Protein 1YHT (pdb70)

Radius of gyration: 19.22 Å; Cα contacts (8 Å, |Δi|>4): 676; chains: 1; bounding box: 45×53×42 Å

Secondary structure (DSSP, 8-state):
--EEEEEEE-SSS---HHHHHHHHHHHHHTT--EEEEE-BSSS-B-B-BTTTTB-GGGSEEPTTS-EE-TTT--EEB-HHHHHHHHHHHHHTT-EEEEEEEESSS-HHHHHHHHHHH-HHHHHHHB-SS-TTSB-TT-HHHHHHHHHHHHHHHHHHGGG-SEEEEE--S--TTS--HHHHHHHHHHHHHHHHHTT-EEEEESTT-BTTTGGGS-TTPEEEE--SSTT-S-HHHHHHHHHHBPPHHHHHHTT--EEE--HHHHEE----STTHHHHHHHHHHHHHHH--TT--BTTB-TT--S-GGG--EEEEEE--TT-TTS-HHHHHHHHHHHHHHHHHHHH-

Organism: Aggregatibacter actinomycetemcomitans (NCBI:txid714)

CATH classification: 3.20.20.80

Foldseek 3Di:
DFAEFAEEACCQPHAALVLLLLSLVLCLVLPHAEYEYNQAFQRANAADDPLLHQAQVCFDADPSRWTANVVSRHTHQYLVSLVVSLVSNVVSNHAYAYEDEDQARHNNSLVSCCVPVNDVVSVVQCDPVDRRGGDLPDPVNLVSVLVVVVVVCVSNPPSHQEYEHEAPDPQPVHDCLVSVQVSQQVVQVSQVVVNHAYEYEQQSAWPVPNVSHDQRHAYEYAAQQNPDPDVVSSVVSNNTHADPVNNLVVPHAYAAAHCQLQEDEQADDPCRLVVLVVSLVCCLVQNARQPRHRSDDPRGDPPSVSHRYYYRYYDNNRCVVPHSNVVSVSNSSNRSSRSNRGVD

Solvent-accessible surface area: 15036 Å² total; per-residue (Å²): 180,28,61,0,0,0,0,0,0,1,6,48,27,28,1,21,22,131,9,1,39,29,2,0,32,3,0,32,144,10,44,9,39,0,1,1,9,0,0,0,1,58,86,9,1,0,0,3,0,111,49,2,73,1,75,23,179,75,21,88,95,32,221,107,23,20,43,52,7,82,148,45,47,86,26,1,1,4,50,204,27,3,74,65,8,38,65,66,0,108,94,71,54,3,20,4,2,1,0,3,0,1,0,12,15,0,36,10,0,7,109,10,2,59,116,66,96,28,79,186,86,3,90,46,10,17,22,242,128,24,99,63,11,3,25,14,85,41,68,94,0,14,90,9,2,35,47,0,2,27,18,0,23,108,17,2,33,100,6,8,85,16,1,0,6,0,1,11,57,20,11,119,94,28,173,28,28,124,80,3,6,61,2,0,25,103,3,2,109,45,0,101,197,88,66,17,115,5,4,0,3,1,8,2,0,18,92,123,2,18,117,103,5,9,91,102,1,17,0,0,0,19,6,28,13,11,74,21,167,72,180,119,69,17,62,114,26,85,99,98,13,1,10,0,46,72,0,17,91,106,62,10,49,0,0,0,1,0,12,104,19,0,47,25,57,2,121,38,55,136,57,18,64,115,84,2,50,130,25,4,146,36,2,96,170,71,2,44,8,0,0,1,5,23,155,39,63,182,47,85,9,149,91,41,178,100,1,28,0,0,0,0,0,0,23,1,85,61,0,188,80,17,157,24,72,35,0,4,108,30,1,80,62,3,1,66,5,0,0,97,64,7,66,98

InterPro domains:
  IPR015883 Beta-hexosaminidase, catalytic domain [PF00728] (20-185)
  IPR017853 Glycoside hydrolase superfamily [SSF51445] (19-356)
  IPR025705 Beta-hexosaminidase [PR00738] (10-27)
  IPR025705 Beta-hexosaminidase [PR00738] (39-60)
  IPR025705 Beta-hexosaminidase [PR00738] (103-120)
  IPR025705 Beta-hexosaminidase [PR00738] (149-167)
  IPR025705 Beta-hexosaminidase [PR00738] (173-186)
  IPR025705 Beta-hexosaminidase [PR00738] (322-338)
  IPR052764 Glycosyl Hydrolase 20 Enzymes [PTHR43678] (15-354)

Sequence (344 aa):
TKQTGLMLDIARHFYSPEVIKSFIDTISLSGGNFLHLHFSDHENYAIESHLLNQRAENAVQGKDGIYINPYTGKPFLSYRQLDDIKAYAKAKGIELIPELDSPNHMTAIFKLVQKDRGVKYLQGLKSRQVDDEIDITNADSITFMQSLMSEVIDIFGDTSQHFHIGGDEFGYSVESNHEFITYANKLSYFLEKKGLKTRMWNDGLIKNTFEQINPNIEITYWSYDGDTQDKNEAAERRDMRVSLPELLAKGFTVLNYNSYYLYIVPKASPTFSQDAAFAAKDVIKNWDLGVWDGRNTKNRVQNTHEIAGAALSIWGEDAKALKDETIQKNTKSLLEAVIHKTNG

Structure (mmCIF, N/CA/C/O backbone):
data_1YHT
#
_entry.id   1YHT
#
_cell.length_a   41.023
_cell.length_b   86.129
_cell.length_c   185.774
_cell.angle_alpha   90.00
_cell.angle_beta   90.00
_cell.angle_gamma   90.00
#
_symmetry.space_group_name_H-M   'C 2 2 21'
#
loop_
_entity.id
_entity.type
_entity.pdbx_description
1 polymer DspB
2 non-polymer 'ACETIC ACID'
3 non-polymer GLYCEROL
4 water water
#
loop_
_atom_site.group_PDB
_atom_site.id
_atom_site.type_symbol
_atom_site.label_atom_id
_atom_site.label_alt_id
_atom_site.label_comp_id
_atom_site.label_asym_id
_atom_site.label_entity_id
_atom_site.label_seq_id
_atom_site.pdbx_PDB_ins_code
_atom_site.Cartn_x
_atom_site.Cartn_y
_atom_site.Cartn_z
_atom_site.occupancy
_atom_site.B_iso_or_equiv
_atom_site.auth_seq_id
_atom_site.auth_comp_id
_atom_site.auth_asym_id
_atom_site.auth_atom_id
_atom_site.pdbx_PDB_model_num
ATOM 1 N N . THR A 1 16 ? -13.746 6.901 25.639 1.00 29.48 16 THR A N 1
ATOM 2 C CA . THR A 1 16 ? -13.523 5.645 24.845 1.00 29.29 16 THR A CA 1
ATOM 3 C C . THR A 1 16 ? -12.090 5.528 24.339 1.00 26.94 16 THR A C 1
ATOM 4 O O . THR A 1 16 ? -11.692 6.226 23.389 1.00 28.79 16 THR A O 1
ATOM 8 N N . LYS A 1 17 ? -11.358 4.591 24.916 1.00 23.08 17 LYS A N 1
ATOM 9 C CA . LYS A 1 17 ? -9.933 4.725 25.041 1.00 20.54 17 LYS A CA 1
ATOM 10 C C . LYS A 1 17 ? -9.160 3.818 24.118 1.00 18.78 17 LYS A C 1
ATOM 11 O O . LYS A 1 17 ? -9.672 2.824 23.637 1.00 16.66 17 LYS A O 1
ATOM 17 N N . GLN A 1 18 ? -7.917 4.218 23.848 1.00 15.66 18 GLN A N 1
ATOM 18 C CA . GLN A 1 18 ? -6.992 3.392 23.145 1.00 14.24 18 GLN A CA 1
ATOM 19 C C . GLN A 1 18 ? -6.170 2.718 24.202 1.00 13.20 18 GLN A C 1
ATOM 20 O O . GLN A 1 18 ? -5.433 3.371 24.963 1.00 12.22 18 GLN A O 1
ATOM 26 N N . THR A 1 19 ? -6.292 1.399 24.280 1.00 12.36 19 THR A N 1
ATOM 27 C CA . THR A 1 19 ? -5.594 0.667 25.315 1.00 12.54 19 THR A CA 1
ATOM 28 C C . THR A 1 19 ? -5.105 -0.669 24.797 1.00 12.32 19 THR A C 1
ATOM 29 O O . THR A 1 19 ? -5.735 -1.285 23.911 1.00 11.81 19 THR A O 1
ATOM 33 N N . GLY A 1 20 ? -3.974 -1.095 25.329 1.00 10.55 20 GLY A N 1
ATOM 34 C CA . GLY A 1 20 ? -3.353 -2.346 24.902 1.00 9.68 20 GLY A CA 1
ATOM 35 C C . GLY A 1 20 ? -2.024 -2.638 25.514 1.00 8.12 20 GLY A C 1
ATOM 36 O O . GLY A 1 20 ? -1.750 -2.265 26.664 1.00 7.78 20 GLY A O 1
ATOM 37 N N . LEU A 1 21 ? -1.197 -3.302 24.715 1.00 7.65 21 LEU A N 1
ATOM 38 C CA . LEU A 1 21 ? 0.076 -3.838 25.124 1.00 6.63 21 LEU A CA 1
ATOM 39 C C . LEU A 1 21 ? 1.155 -3.283 24.223 1.00 6.55 21 LEU A C 1
ATOM 40 O O . LEU A 1 21 ? 1.007 -3.238 22.988 1.00 3.92 21 LEU A O 1
ATOM 45 N N . MET A 1 22 ? 2.255 -2.889 24.843 1.00 5.85 22 MET A N 1
ATOM 46 C CA . MET A 1 22 ? 3.490 -2.722 24.094 1.00 6.85 22 MET A CA 1
ATOM 47 C C . MET A 1 22 ? 4.358 -3.932 24.373 1.00 6.42 22 MET A C 1
ATOM 48 O O . MET A 1 22 ? 4.733 -4.227 25.540 1.00 6.40 22 MET A O 1
ATOM 53 N N . LEU A 1 23 ? 4.726 -4.626 23.316 1.00 5.77 23 LEU A N 1
ATOM 54 C CA . LEU A 1 23 ? 5.475 -5.858 23.482 1.00 6.40 23 LEU A CA 1
ATOM 55 C C . LEU A 1 23 ? 6.818 -5.646 22.830 1.00 6.81 23 LEU A C 1
ATOM 56 O O . LEU A 1 23 ? 6.896 -5.343 21.615 1.00 5.04 23 LEU A O 1
ATOM 61 N N . ASP A 1 24 ? 7.868 -5.802 23.637 1.00 7.64 24 ASP A N 1
ATOM 62 C CA . ASP A 1 24 ? 9.244 -5.663 23.165 1.00 7.61 24 ASP A CA 1
ATOM 63 C C . ASP A 1 24 ? 9.707 -7.037 22.711 1.00 7.94 24 ASP A C 1
ATOM 64 O O . ASP A 1 24 ? 10.061 -7.892 23.509 1.00 7.41 24 ASP A O 1
ATOM 69 N N . ILE A 1 25 ? 9.679 -7.217 21.401 1.00 9.02 25 ILE A N 1
ATOM 70 C CA . ILE A 1 25 ? 10.135 -8.444 20.802 1.00 9.12 25 ILE A CA 1
ATOM 71 C C . ILE A 1 25 ? 11.564 -8.310 20.309 1.00 8.77 25 ILE A C 1
ATOM 72 O O . ILE A 1 25 ? 12.084 -9.246 19.784 1.00 8.44 25 ILE A O 1
ATOM 77 N N . ALA A 1 26 ? 12.200 -7.162 20.534 1.00 8.61 26 ALA A N 1
ATOM 78 C CA . ALA A 1 26 ? 13.586 -6.966 20.127 1.00 8.43 26 ALA A CA 1
ATOM 79 C C . ALA A 1 26 ? 14.553 -7.572 21.133 1.00 8.60 26 ALA A C 1
ATOM 80 O O . ALA A 1 26 ? 15.572 -8.138 20.760 1.00 9.38 26 ALA A O 1
ATOM 82 N N . ARG A 1 27 ? 14.265 -7.390 22.408 1.00 8.18 27 ARG A N 1
ATOM 83 C CA . ARG A 1 27 ? 15.099 -7.925 23.496 1.00 9.46 27 ARG A CA 1
ATOM 84 C C . ARG A 1 27 ? 14.762 -9.375 23.881 1.00 9.47 27 ARG A C 1
ATOM 85 O O . ARG A 1 27 ? 15.571 -10.036 24.523 1.00 10.23 27 ARG A O 1
ATOM 93 N N . HIS A 1 28 ? 13.528 -9.796 23.617 1.00 9.51 28 HIS A N 1
ATOM 94 C CA . HIS A 1 28 ? 13.101 -11.181 23.871 1.00 10.37 28 HIS A CA 1
ATOM 95 C C . HIS A 1 28 ? 12.079 -11.589 22.787 1.00 10.62 28 HIS A C 1
ATOM 96 O O . HIS A 1 28 ? 11.140 -10.844 22.534 1.00 11.59 28 HIS A O 1
ATOM 103 N N . PHE A 1 29 ? 12.270 -12.733 22.137 1.00 9.01 29 PHE A N 1
ATOM 104 C CA . PHE A 1 29 ? 11.420 -13.089 20.995 1.00 9.24 29 PHE A CA 1
ATOM 105 C C . PHE A 1 29 ? 10.210 -13.830 21.472 1.00 9.04 29 PHE A C 1
ATOM 106 O O . PHE A 1 29 ? 10.310 -14.580 22.428 1.00 10.14 29 PHE A O 1
ATOM 114 N N . TYR A 1 30 ? 9.081 -13.664 20.782 1.00 9.49 30 TYR A N 1
ATOM 115 C CA . TYR A 1 30 ? 7.853 -14.376 21.087 1.00 8.68 30 TYR A CA 1
ATOM 116 C C . TYR A 1 30 ? 7.299 -15.057 19.830 1.00 9.12 30 TYR A C 1
ATOM 117 O O . TYR A 1 30 ? 7.207 -14.472 18.730 1.00 7.57 30 TYR A O 1
ATOM 126 N N . SER A 1 31 ? 6.932 -16.314 20.004 1.00 8.78 31 SER A N 1
ATOM 127 C CA . SER A 1 31 ? 6.387 -17.122 18.929 1.00 9.16 31 SER A CA 1
ATOM 128 C C . SER A 1 31 ? 5.071 -16.538 18.412 1.00 8.84 31 SER A C 1
ATOM 129 O O . SER A 1 31 ? 4.364 -15.873 19.142 1.00 9.53 31 SER A O 1
ATOM 132 N N . PRO A 1 32 ? 4.753 -16.743 17.137 1.00 10.65 32 PRO A N 1
ATOM 133 C CA . PRO A 1 32 ? 3.400 -16.368 16.693 1.00 10.84 32 PRO A CA 1
ATOM 134 C C . PRO A 1 32 ? 2.248 -16.832 17.595 1.00 10.34 32 PRO A C 1
ATOM 135 O O . PRO A 1 32 ? 1.324 -16.065 17.882 1.00 10.26 32 PRO A O 1
ATOM 139 N N . GLU A 1 33 ? 2.330 -18.065 18.070 1.00 10.51 33 GLU A N 1
ATOM 140 C CA . GLU A 1 33 ? 1.323 -18.612 18.989 1.00 9.77 33 GLU A CA 1
ATOM 141 C C . GLU A 1 33 ? 1.138 -17.757 20.245 1.00 8.41 33 GLU A C 1
ATOM 142 O O . GLU A 1 33 ? 0.030 -17.465 20.636 1.00 8.03 33 GLU A O 1
ATOM 148 N N . VAL A 1 34 ? 2.240 -17.387 20.869 1.00 8.00 34 VAL A N 1
ATOM 149 C CA . VAL A 1 34 ? 2.228 -16.582 22.078 1.00 7.31 34 VAL A CA 1
ATOM 150 C C . VAL A 1 34 ? 1.780 -15.158 21.783 1.00 7.07 34 VAL A C 1
ATOM 151 O O . VAL A 1 34 ? 1.035 -14.573 22.561 1.00 7.21 34 VAL A O 1
ATOM 155 N N . ILE A 1 35 ? 2.196 -14.597 20.641 1.00 7.51 35 ILE A N 1
ATOM 156 C CA . ILE A 1 35 ? 1.716 -13.284 20.231 1.00 6.84 35 ILE A CA 1
ATOM 157 C C . ILE A 1 35 ? 0.196 -13.281 20.064 1.00 7.65 35 ILE A C 1
ATOM 158 O O . ILE A 1 35 ? -0.491 -12.345 20.500 1.00 8.10 35 ILE A O 1
ATOM 163 N N . LYS A 1 36 ? -0.337 -14.327 19.458 1.00 6.79 36 LYS A N 1
ATOM 164 C CA . LYS A 1 36 ? -1.784 -14.505 19.363 1.00 7.43 36 LYS A CA 1
ATOM 165 C C . LYS A 1 36 ? -2.480 -14.622 20.737 1.00 7.47 36 LYS A C 1
ATOM 166 O O . LYS A 1 36 ? -3.598 -14.136 20.885 1.00 8.73 36 LYS A O 1
ATOM 172 N N . SER A 1 37 ? -1.834 -15.258 21.716 1.00 6.88 37 SER A N 1
ATOM 173 C CA . SER A 1 37 ? -2.372 -15.285 23.072 1.00 7.22 37 SER A CA 1
ATOM 174 C C . SER A 1 37 ? -2.446 -13.897 23.723 1.00 6.57 37 SER A C 1
ATOM 175 O O . SER A 1 37 ? -3.405 -13.570 24.383 1.00 5.35 37 SER A O 1
ATOM 178 N N . PHE A 1 38 ? -1.411 -13.072 23.531 1.00 6.34 38 PHE A N 1
ATOM 179 C CA . PHE A 1 38 ? -1.435 -11.687 23.992 1.00 7.13 38 PHE A CA 1
ATOM 180 C C . PHE A 1 38 ? -2.602 -10.953 23.333 1.00 6.13 38 PHE A C 1
ATOM 181 O O . PHE A 1 38 ? -3.325 -10.186 24.003 1.00 8.03 38 PHE A O 1
ATOM 189 N N . ILE A 1 39 ? -2.785 -11.173 22.022 1.00 6.11 39 ILE A N 1
ATOM 190 C CA . ILE A 1 39 ? -3.918 -10.585 21.307 1.00 6.30 39 ILE A CA 1
ATOM 191 C C . ILE A 1 39 ? -5.291 -11.020 21.933 1.00 7.36 39 ILE A C 1
ATOM 192 O O . ILE A 1 39 ? -6.213 -10.220 22.064 1.00 8.05 39 ILE A O 1
ATOM 197 N N . ASP A 1 40 ? -5.387 -12.285 22.329 1.00 8.02 40 ASP A N 1
ATOM 198 C CA . ASP A 1 40 ? -6.619 -12.802 22.969 1.00 8.19 40 ASP A CA 1
ATOM 199 C C . ASP A 1 40 ? -6.891 -12.043 24.245 1.00 8.28 40 ASP A C 1
ATOM 200 O O . ASP A 1 40 ? -8.004 -11.549 24.456 1.00 10.50 40 ASP A O 1
ATOM 205 N N . THR A 1 41 ? -5.875 -11.872 25.065 1.00 8.33 41 THR A N 1
ATOM 206 C CA . THR A 1 41 ? -6.023 -11.114 26.320 1.00 9.28 41 THR A CA 1
ATOM 207 C C . THR A 1 41 ? -6.458 -9.668 26.059 1.00 9.03 41 THR A C 1
ATOM 208 O O . THR A 1 41 ? -7.388 -9.180 26.702 1.00 9.16 41 THR A O 1
ATOM 212 N N . ILE A 1 42 ? -5.808 -9.004 25.091 1.00 8.87 42 ILE A N 1
ATOM 213 C CA . ILE A 1 42 ? -6.123 -7.623 24.785 1.00 8.55 42 ILE A CA 1
ATOM 214 C C . ILE A 1 42 ? -7.618 -7.551 24.396 1.00 8.99 42 ILE A C 1
ATOM 215 O O . ILE A 1 42 ? -8.381 -6.701 24.895 1.00 7.70 42 ILE A O 1
ATOM 220 N N . SER A 1 43 ? -8.005 -8.447 23.490 1.00 9.60 43 SER A N 1
ATOM 221 C CA . SER A 1 43 ? -9.332 -8.461 22.900 1.00 10.78 43 SER A CA 1
ATOM 222 C C . SER A 1 43 ? -10.409 -8.754 23.926 1.00 11.14 43 SER A C 1
ATOM 223 O O . SER A 1 43 ? -11.401 -8.023 24.013 1.00 9.68 43 SER A O 1
ATOM 226 N N . LEU A 1 44 ? -10.221 -9.851 24.675 1.00 11.48 44 LEU A N 1
ATOM 227 C CA . LEU A 1 44 ? -11.165 -10.259 25.701 1.00 12.21 44 LEU A CA 1
ATOM 228 C C . LEU A 1 44 ? -11.271 -9.275 26.853 1.00 13.45 44 LEU A C 1
ATOM 229 O O . LEU A 1 44 ? -12.305 -9.234 27.541 1.00 11.38 44 LEU A O 1
ATOM 234 N N . SER A 1 45 ? -10.213 -8.502 27.108 1.00 12.57 45 SER A N 1
ATOM 235 C CA . SER A 1 45 ? -10.280 -7.498 28.188 1.00 13.26 45 SER A CA 1
ATOM 236 C C . SER A 1 45 ? -10.931 -6.191 27.723 1.00 13.83 45 SER A C 1
ATOM 237 O O . SER A 1 45 ? -11.145 -5.290 28.546 1.00 14.73 45 SER A O 1
ATOM 240 N N . GLY A 1 46 ? -11.190 -6.065 26.415 1.00 12.87 46 GLY A N 1
ATOM 241 C CA . GLY A 1 46 ? -11.793 -4.859 25.833 1.00 13.15 46 GLY A CA 1
ATOM 242 C C . GLY A 1 46 ? -10.767 -3.833 25.358 1.00 12.50 46 GLY A C 1
ATOM 243 O O . GLY A 1 46 ? -11.093 -2.652 25.154 1.00 12.63 46 GLY A O 1
ATOM 244 N N . GLY A 1 47 ? -9.529 -4.268 25.163 1.00 11.38 47 GLY A N 1
ATOM 245 C CA . GLY A 1 47 ? -8.483 -3.389 24.596 1.00 10.50 47 GLY A CA 1
ATOM 246 C C . GLY A 1 47 ? -8.553 -3.344 23.097 1.00 11.22 47 GLY A C 1
ATOM 247 O O . GLY A 1 47 ? -9.375 -4.072 22.461 1.00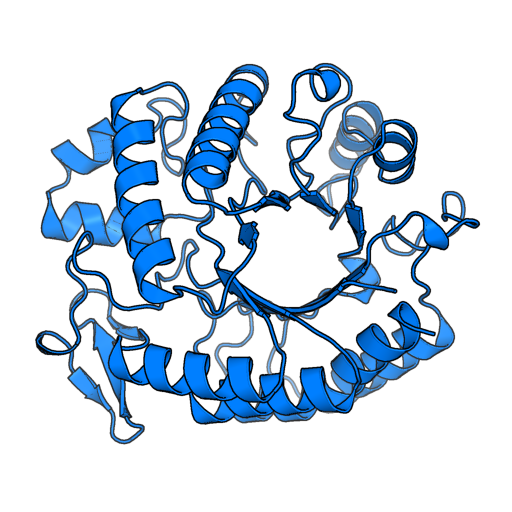 9.89 47 GLY A O 1
ATOM 248 N N . ASN A 1 48 ? -7.673 -2.539 22.485 1.00 10.07 48 ASN A N 1
ATOM 249 C CA . ASN A 1 48 ? -7.718 -2.399 21.044 1.00 10.42 48 ASN A CA 1
ATOM 250 C C . ASN A 1 48 ? -6.404 -2.234 20.273 1.00 9.48 48 ASN A C 1
ATOM 251 O O . ASN A 1 48 ? -6.464 -2.072 19.063 1.00 9.67 48 ASN A O 1
ATOM 256 N N . PHE A 1 49 ? -5.248 -2.325 20.939 1.00 7.66 49 PHE A N 1
ATOM 257 C CA . PHE A 1 49 ? -3.986 -2.283 20.216 1.00 7.45 49 PHE A CA 1
ATOM 258 C C . PHE A 1 49 ? -2.876 -3.123 20.801 1.00 6.62 49 PHE A C 1
ATOM 259 O O . PHE A 1 49 ? -2.815 -3.404 22.014 1.00 4.95 49 PHE A O 1
ATOM 267 N N . LEU A 1 50 ? -1.995 -3.509 19.879 1.00 6.67 50 LEU A N 1
ATOM 268 C CA . LEU A 1 50 ? -0.705 -4.143 20.193 1.00 7.08 50 LEU A CA 1
ATOM 269 C C . LEU A 1 50 ? 0.402 -3.298 19.506 1.00 6.86 50 LEU A C 1
ATOM 270 O O . LEU A 1 50 ? 0.494 -3.260 18.271 1.00 6.63 50 LEU A O 1
ATOM 275 N N . HIS A 1 51 ? 1.143 -2.579 20.338 1.00 6.15 51 HIS A N 1
ATOM 276 C CA . HIS A 1 51 ? 2.317 -1.783 19.977 1.00 6.17 51 HIS A CA 1
ATOM 277 C C . HIS A 1 51 ? 3.533 -2.702 19.975 1.00 6.34 51 HIS A C 1
ATOM 278 O O . HIS A 1 51 ? 4.008 -3.194 21.024 1.00 5.81 51 HIS A O 1
ATOM 285 N N . LEU A 1 52 ? 4.016 -2.968 18.766 1.00 7.04 52 LEU A N 1
ATOM 286 C CA . LEU A 1 52 ? 5.067 -3.963 18.539 1.00 7.27 52 LEU A CA 1
ATOM 287 C C . LEU A 1 52 ? 6.409 -3.311 18.434 1.00 6.41 52 LEU A C 1
ATOM 288 O O . LEU A 1 52 ? 6.762 -2.739 17.382 1.00 5.01 52 LEU A O 1
ATOM 293 N N . HIS A 1 53 ? 7.168 -3.420 19.531 1.00 5.73 53 HIS A N 1
ATOM 294 C CA . HIS A 1 53 ? 8.533 -2.864 19.621 1.00 6.18 53 HIS A CA 1
ATOM 295 C C . HIS A 1 53 ? 9.500 -3.941 19.159 1.00 6.17 53 HIS A C 1
ATOM 296 O O . HIS A 1 53 ? 10.050 -4.668 19.984 1.00 5.66 53 HIS A O 1
ATOM 303 N N . PHE A 1 54 ? 9.692 -4.034 17.837 1.00 5.34 54 PHE A N 1
ATOM 304 C CA . PHE A 1 54 ? 10.460 -5.123 17.170 1.00 5.35 54 PHE A CA 1
ATOM 305 C C . PHE A 1 54 ? 11.895 -4.759 16.802 1.00 6.70 54 PHE A C 1
ATOM 306 O O . PHE A 1 54 ? 12.643 -5.613 16.323 1.00 5.86 54 PHE A O 1
ATOM 314 N N . SER A 1 55 ? 12.277 -3.494 17.038 1.00 6.64 55 SER A N 1
ATOM 315 C CA . SER A 1 55 ? 13.584 -2.998 16.618 1.00 7.37 55 SER A CA 1
ATOM 316 C C . SER A 1 55 ? 14.244 -2.231 17.809 1.00 7.49 55 SER A C 1
ATOM 317 O O . SER A 1 55 ? 13.661 -1.288 18.361 1.00 7.14 55 SER A O 1
ATOM 320 N N . ASP A 1 56 ? 15.440 -2.659 18.197 1.00 7.28 56 ASP A N 1
ATOM 321 C CA . ASP A 1 56 ? 16.180 -1.963 19.253 1.00 8.46 56 ASP A CA 1
ATOM 322 C C . ASP A 1 56 ? 17.660 -2.282 19.070 1.00 8.29 56 ASP A C 1
ATOM 323 O O . ASP A 1 56 ? 18.055 -2.723 18.008 1.00 7.94 56 ASP A O 1
ATOM 328 N N . HIS A 1 57 ? 18.483 -2.094 20.093 1.00 8.96 57 HIS A N 1
ATOM 329 C CA . HIS A 1 57 ? 19.897 -2.388 19.955 1.00 8.57 57 HIS A CA 1
ATOM 330 C C . HIS A 1 57 ? 20.209 -3.864 19.707 1.00 8.90 57 HIS A C 1
ATOM 331 O O . HIS A 1 57 ? 21.045 -4.183 18.872 1.00 8.43 57 HIS A O 1
ATOM 338 N N . GLU A 1 58 ? 19.458 -4.747 20.346 1.00 9.86 58 GLU A N 1
ATOM 339 C CA . GLU 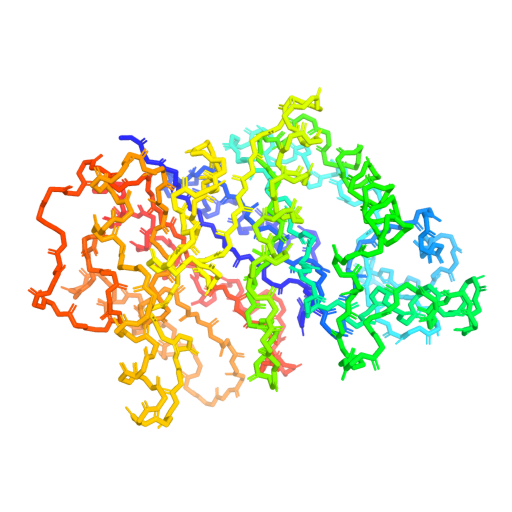A 1 58 ? 19.817 -6.143 20.423 1.00 10.18 58 GLU A CA 1
ATOM 340 C C . GLU A 1 58 ? 19.348 -6.921 19.184 1.00 9.90 58 GLU A C 1
ATOM 341 O O . GLU A 1 58 ? 19.978 -7.926 18.817 1.00 9.28 58 GLU A O 1
ATOM 347 N N . ASN A 1 59 ? 18.253 -6.478 18.558 1.00 9.37 59 ASN A N 1
ATOM 348 C CA . ASN A 1 59 ? 17.732 -7.169 17.392 1.00 8.58 59 ASN A CA 1
ATOM 349 C C . ASN A 1 59 ? 16.722 -6.337 16.592 1.00 9.16 59 ASN A C 1
ATOM 350 O O . ASN A 1 59 ? 16.198 -5.331 17.082 1.00 8.68 59 ASN A O 1
ATOM 355 N N . TYR A 1 60 ? 16.534 -6.754 15.333 1.00 8.94 60 TYR A N 1
ATOM 356 C CA . TYR A 1 60 ? 15.488 -6.262 14.441 1.00 8.51 60 TYR A CA 1
ATOM 357 C C . TYR A 1 60 ? 14.717 -7.552 14.123 1.00 8.51 60 TYR A C 1
ATOM 358 O O . TYR A 1 60 ? 15.199 -8.394 13.359 1.00 8.12 60 TYR A O 1
ATOM 367 N N . ALA A 1 61 ? 13.525 -7.691 14.689 1.00 8.02 61 ALA A N 1
ATOM 368 C CA . ALA A 1 61 ? 12.888 -8.988 14.823 1.00 8.14 61 ALA A CA 1
ATOM 369 C C . ALA A 1 61 ? 11.830 -9.344 13.766 1.00 7.84 61 ALA A C 1
ATOM 370 O O . ALA A 1 61 ? 10.980 -10.203 14.020 1.00 8.61 61 ALA A O 1
ATOM 372 N N . ILE A 1 62 ? 11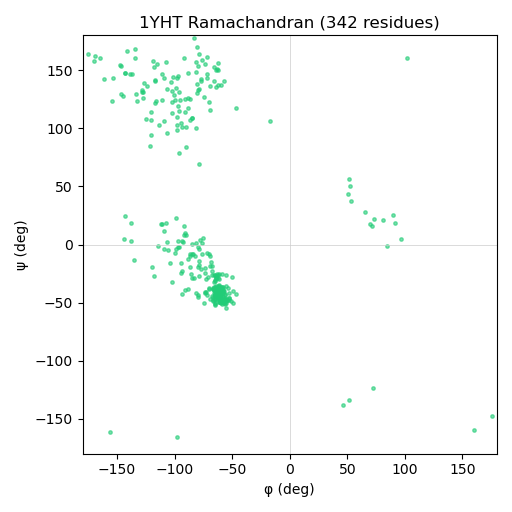.887 -8.714 12.593 1.00 8.47 62 ILE A N 1
ATOM 373 C CA . ILE A 1 62 ? 11.033 -9.075 11.458 1.00 8.19 62 ILE A CA 1
ATOM 374 C C . ILE A 1 62 ? 11.838 -9.157 10.198 1.00 8.27 62 ILE A C 1
ATOM 375 O O . ILE A 1 62 ? 12.904 -8.577 10.088 1.00 8.33 62 ILE A O 1
ATOM 380 N N . GLU A 1 63 ? 11.272 -9.856 9.222 1.00 8.90 63 GLU A N 1
ATOM 381 C CA . GLU A 1 63 ? 11.856 -9.990 7.929 1.00 8.01 63 GLU A CA 1
ATOM 382 C C . GLU A 1 63 ? 11.957 -8.634 7.211 1.00 8.37 63 GLU A C 1
ATOM 383 O O . GLU A 1 63 ? 11.109 -7.723 7.401 1.00 7.93 63 GLU A O 1
ATOM 389 N N . SER A 1 64 ? 12.968 -8.525 6.347 1.00 7.78 64 SER A N 1
ATOM 390 C CA . SER A 1 64 ? 13.243 -7.270 5.622 1.00 7.65 64 SER A CA 1
ATOM 391 C C . SER A 1 64 ? 13.972 -7.517 4.299 1.00 7.35 64 SER A C 1
ATOM 392 O O . SER A 1 64 ? 15.045 -8.125 4.293 1.00 7.15 64 SER A O 1
ATOM 395 N N . HIS A 1 65 ? 13.380 -7.039 3.201 1.00 6.19 65 HIS A N 1
ATOM 396 C CA . HIS A 1 65 ? 14.108 -6.903 1.924 1.00 7.58 65 HIS A CA 1
ATOM 397 C C . HIS A 1 65 ? 15.219 -5.835 2.015 1.00 8.42 65 HIS A C 1
ATOM 398 O O . HIS A 1 65 ? 16.346 -6.062 1.635 1.00 7.08 65 HIS A O 1
ATOM 405 N N . LEU A 1 66 ? 14.876 -4.661 2.552 1.00 9.61 66 LEU A N 1
ATOM 406 C CA . LEU A 1 66 ? 15.831 -3.532 2.592 1.00 10.77 66 LEU A CA 1
ATOM 407 C C . LEU A 1 66 ? 17.081 -3.829 3.411 1.00 10.44 66 LEU A C 1
ATOM 408 O O . LEU A 1 66 ? 18.207 -3.424 3.042 1.00 10.44 66 LEU A O 1
ATOM 413 N N . LEU A 1 67 ? 16.903 -4.505 4.543 1.00 9.75 67 LEU A N 1
ATOM 414 C CA . LEU A 1 67 ? 18.036 -4.896 5.391 1.00 9.53 67 LEU A CA 1
ATOM 415 C C . LEU A 1 67 ? 18.570 -6.295 5.075 1.00 9.33 67 LEU A C 1
ATOM 416 O O . LEU A 1 67 ? 19.495 -6.755 5.709 1.00 10.27 67 LEU A O 1
ATOM 421 N N . ASN A 1 68 ? 17.983 -6.927 4.068 1.00 9.48 68 ASN A N 1
ATOM 422 C CA . ASN A 1 68 ? 18.347 -8.240 3.576 1.00 8.47 68 ASN A CA 1
ATOM 423 C C . ASN A 1 68 ? 18.423 -9.323 4.689 1.00 7.79 68 ASN A C 1
ATOM 424 O O . ASN A 1 68 ? 19.457 -9.927 4.911 1.00 6.47 68 ASN A O 1
ATOM 429 N N . GLN A 1 69 ? 17.316 -9.475 5.410 1.00 8.31 69 GLN A N 1
ATOM 430 C CA . GLN A 1 69 ? 17.122 -10.461 6.446 1.00 7.37 69 GLN A CA 1
ATOM 431 C C . GLN A 1 69 ? 15.954 -11.260 5.970 1.00 7.83 69 GLN A C 1
ATOM 432 O O . GLN A 1 69 ? 14.786 -10.852 6.135 1.00 8.01 69 GLN A O 1
ATOM 438 N N . ARG A 1 70 ? 16.252 -12.361 5.295 1.00 8.66 70 ARG A N 1
ATOM 439 C CA . ARG A 1 70 ? 15.261 -13.077 4.539 1.00 9.21 70 ARG A CA 1
ATOM 440 C C . ARG A 1 70 ? 15.077 -14.496 5.108 1.00 10.14 70 ARG A C 1
ATOM 441 O O . ARG A 1 70 ? 16.044 -15.174 5.531 1.00 8.89 70 ARG A O 1
ATOM 449 N N . ALA A 1 71 ? 13.816 -14.936 5.110 1.00 11.53 71 ALA A N 1
ATOM 450 C CA . ALA A 1 71 ? 13.450 -16.271 5.611 1.00 13.01 71 ALA A CA 1
ATOM 451 C C . ALA A 1 71 ? 14.193 -17.392 4.856 1.00 14.35 71 ALA A C 1
ATOM 452 O O . ALA A 1 71 ? 14.666 -18.368 5.451 1.00 12.99 71 ALA A O 1
ATOM 454 N N . GLU A 1 72 ? 14.353 -17.205 3.568 1.00 15.77 72 GLU A N 1
ATOM 455 C CA . GLU A 1 72 ? 15.043 -18.163 2.766 1.00 18.80 72 GLU A CA 1
ATOM 456 C C . GLU A 1 72 ? 16.515 -18.296 3.166 1.00 19.90 72 GLU A C 1
ATOM 457 O O . GLU A 1 72 ? 17.069 -19.383 2.970 1.00 20.18 72 GLU A O 1
ATOM 463 N N . ASN A 1 73 ? 17.122 -17.232 3.744 1.00 20.20 73 ASN A N 1
ATOM 464 C CA . ASN A 1 73 ? 18.551 -17.199 4.167 1.00 20.85 73 ASN A CA 1
ATOM 465 C C . ASN A 1 73 ? 18.753 -17.744 5.591 1.00 20.30 73 ASN A C 1
ATOM 466 O O . ASN A 1 73 ? 19.860 -18.051 6.001 1.00 20.80 73 ASN A O 1
ATOM 471 N N . ALA A 1 74 ? 17.646 -17.991 6.291 1.00 18.53 74 ALA A N 1
ATOM 472 C CA . ALA A 1 74 ? 17.662 -18.268 7.706 1.00 16.99 74 ALA A CA 1
ATOM 473 C C . ALA A 1 74 ? 17.764 -19.784 8.017 1.00 17.07 74 ALA A C 1
ATOM 474 O O . ALA A 1 74 ? 17.456 -20.636 7.178 1.00 16.22 74 ALA A O 1
ATOM 476 N N . VAL A 1 75 ? 18.173 -20.108 9.230 1.00 16.89 75 VAL A N 1
ATOM 477 C CA . VAL A 1 75 ? 18.005 -21.485 9.738 1.00 17.65 75 VAL A CA 1
ATOM 478 C C . VAL A 1 75 ? 16.697 -21.530 10.545 1.00 16.90 75 VAL A C 1
ATOM 479 O O . VAL A 1 75 ? 16.496 -20.713 11.441 1.00 18.01 75 VAL A O 1
ATOM 483 N N . GLN A 1 76 ? 15.780 -22.433 10.194 1.00 15.48 76 GLN A N 1
ATOM 484 C CA . GLN A 1 76 ? 14.518 -22.518 10.900 1.00 15.27 76 GLN A CA 1
ATOM 485 C C . GLN A 1 76 ? 14.618 -23.610 11.969 1.00 14.95 76 GLN A C 1
ATOM 486 O O . GLN A 1 76 ? 15.103 -24.741 11.710 1.00 15.20 76 GLN A O 1
ATOM 492 N N . GLY A 1 77 ? 14.206 -23.257 13.177 1.00 14.10 77 GLY A N 1
ATOM 493 C CA . GLY A 1 77 ? 14.226 -24.187 14.308 1.00 14.07 77 GLY A CA 1
ATOM 494 C C . GLY A 1 77 ? 13.028 -25.094 14.241 1.00 14.04 77 GLY A C 1
ATOM 495 O O . GLY A 1 77 ? 12.119 -24.909 13.431 1.00 11.92 77 GLY A O 1
ATOM 496 N N . LYS A 1 78 ? 13.032 -26.120 15.087 1.00 15.42 78 LYS A N 1
ATOM 497 C CA . LYS A 1 78 ? 11.903 -27.062 15.146 1.00 15.32 78 LYS A CA 1
ATOM 498 C C . LYS A 1 78 ? 10.624 -26.360 15.560 1.00 15.22 78 LYS A C 1
ATOM 499 O O . LYS A 1 78 ? 9.523 -26.823 15.230 1.00 15.74 78 LYS A O 1
ATOM 505 N N . ASP A 1 79 ? 10.774 -25.261 16.299 1.00 14.99 79 ASP A N 1
ATOM 506 C CA . ASP A 1 79 ? 9.646 -24.440 16.704 1.00 14.82 79 ASP A CA 1
ATOM 507 C C . ASP A 1 79 ? 9.139 -23.520 15.569 1.00 14.20 79 ASP A C 1
ATOM 508 O O . ASP A 1 79 ? 8.241 -22.742 15.767 1.00 13.30 79 ASP A O 1
ATOM 513 N N . GLY A 1 80 ? 9.694 -23.628 14.377 1.00 13.76 80 GLY A N 1
ATOM 514 C CA . GLY A 1 80 ? 9.209 -22.804 13.258 1.00 14.04 80 GLY A CA 1
ATOM 515 C C . GLY A 1 80 ? 9.853 -21.433 13.251 1.00 12.81 80 GLY A C 1
ATOM 516 O O . GLY A 1 80 ? 9.599 -20.654 12.368 1.00 14.84 80 GLY A O 1
ATOM 517 N N . ILE A 1 81 ? 10.715 -21.135 14.210 1.00 13.42 81 ILE A N 1
ATOM 518 C CA . ILE A 1 81 ? 11.280 -19.765 14.329 1.00 12.49 81 ILE A CA 1
ATOM 519 C C . ILE A 1 81 ? 12.573 -19.616 13.480 1.00 11.52 81 ILE A C 1
ATOM 520 O O . ILE A 1 81 ? 13.495 -20.436 13.595 1.00 11.26 81 ILE A O 1
ATOM 525 N N . TYR A 1 82 ? 12.596 -18.605 12.612 1.00 9.63 82 TYR A N 1
ATOM 526 C CA . TYR A 1 82 ? 13.707 -18.317 11.718 1.00 9.88 82 TYR A CA 1
ATOM 527 C C . TYR A 1 82 ? 14.831 -17.565 12.474 1.00 10.37 82 TYR A C 1
ATOM 528 O O . TYR A 1 82 ? 14.580 -16.587 13.179 1.00 9.86 82 TYR A O 1
ATOM 537 N N . ILE A 1 83 ? 16.066 -18.030 12.282 1.00 10.61 83 ILE A N 1
ATOM 538 C CA . ILE A 1 83 ? 17.239 -17.464 12.896 1.00 10.55 83 ILE A CA 1
ATOM 539 C C . ILE A 1 83 ? 18.146 -16.909 11.811 1.00 11.24 83 ILE A C 1
ATOM 540 O O . ILE A 1 83 ? 18.551 -17.623 10.917 1.00 9.68 83 ILE A O 1
ATOM 545 N N . ASN A 1 84 ? 18.471 -15.630 11.897 1.00 11.22 84 ASN A N 1
ATOM 546 C CA . ASN A 1 84 ? 19.408 -15.043 10.942 1.00 11.72 84 ASN A CA 1
ATOM 547 C C . ASN A 1 84 ? 20.801 -15.647 11.228 1.00 12.79 84 ASN A C 1
ATOM 548 O O . ASN A 1 84 ? 21.321 -15.440 12.297 1.00 13.01 84 ASN A O 1
ATOM 553 N N . PRO A 1 85 ? 21.389 -16.408 10.288 1.00 14.68 85 PRO A N 1
ATOM 554 C CA . PRO A 1 85 ? 22.632 -17.056 10.685 1.00 16.46 85 PRO A CA 1
ATOM 555 C C . PRO A 1 85 ? 23.798 -16.073 10.920 1.00 17.12 85 PRO A C 1
ATOM 556 O O . PRO A 1 85 ? 24.757 -16.472 11.532 1.00 17.73 85 PRO A O 1
ATOM 560 N N . TYR A 1 86 ? 23.732 -14.839 10.410 1.00 17.36 86 TYR A N 1
ATOM 561 C CA . TYR A 1 86 ? 24.813 -13.880 10.643 1.00 17.20 86 TYR A CA 1
ATOM 562 C C . TYR A 1 86 ? 24.718 -13.241 12.008 1.00 16.74 86 TYR A C 1
ATOM 563 O O . TYR A 1 86 ? 25.713 -13.124 12.711 1.00 16.77 86 TYR A O 1
ATOM 572 N N . THR A 1 87 ? 23.517 -12.822 12.389 1.00 15.51 87 THR A N 1
ATOM 573 C CA . THR A 1 87 ? 23.333 -12.185 13.671 1.00 15.32 87 THR A CA 1
ATOM 574 C C . THR A 1 87 ? 23.086 -13.183 14.758 1.00 14.59 87 THR A C 1
ATOM 575 O O . THR A 1 87 ? 23.229 -12.874 15.928 1.00 15.50 87 THR A O 1
ATOM 579 N N . GLY A 1 88 ? 22.690 -14.383 14.378 1.00 14.51 88 GLY A N 1
ATOM 580 C CA . GLY A 1 88 ? 22.303 -15.401 15.340 1.00 14.09 88 GLY A CA 1
ATOM 581 C C . GLY A 1 88 ? 20.993 -15.115 16.083 1.00 13.97 88 GLY A C 1
ATOM 582 O O . GLY A 1 88 ? 20.713 -15.744 17.111 1.00 13.09 88 GLY A O 1
ATOM 583 N N . LYS A 1 89 ? 20.178 -14.206 15.556 1.00 11.89 89 LYS A N 1
ATOM 584 C CA . LYS A 1 89 ? 18.956 -13.731 16.268 1.00 11.62 89 LYS A CA 1
ATOM 585 C C . LYS A 1 89 ? 17.715 -14.079 15.471 1.00 9.83 89 LYS A C 1
ATOM 586 O O . LYS A 1 89 ? 17.827 -14.216 14.264 1.00 8.71 89 LYS A O 1
ATOM 592 N N . PRO A 1 90 ? 16.550 -14.245 16.150 1.00 8.86 90 PRO A N 1
ATOM 593 C CA . PRO A 1 90 ? 15.301 -14.598 15.487 1.00 8.74 90 PRO A CA 1
ATOM 594 C C . PRO A 1 90 ? 14.563 -13.469 14.800 1.00 8.02 90 PRO A C 1
ATOM 595 O O . PRO A 1 90 ? 14.722 -12.313 15.161 1.00 8.74 90 PRO A O 1
ATOM 599 N N . PHE A 1 91 ? 13.787 -13.813 13.780 1.00 7.66 91 PHE A N 1
ATOM 600 C CA . PHE A 1 91 ? 12.876 -12.822 13.203 1.00 7.29 91 PHE A CA 1
ATOM 601 C C . PHE A 1 91 ? 11.618 -13.479 12.701 1.00 7.46 91 PHE A C 1
ATOM 602 O O . PHE A 1 91 ? 11.588 -14.680 12.369 1.00 8.58 91 PHE A O 1
ATOM 610 N N . LEU A 1 92 ? 10.544 -12.701 12.662 1.00 8.42 92 LEU A N 1
ATOM 611 C CA . LEU A 1 92 ? 9.259 -13.185 12.134 1.00 7.61 92 LEU A CA 1
ATOM 612 C C . LEU A 1 92 ? 9.308 -13.103 10.642 1.00 7.52 92 LEU A C 1
ATOM 613 O O . LEU A 1 92 ? 9.633 -12.041 10.085 1.00 8.38 92 LEU A O 1
ATOM 618 N N . SER A 1 93 ? 8.946 -14.192 9.969 1.00 7.71 93 SER A N 1
ATOM 619 C CA . SER A 1 93 ? 8.835 -14.168 8.538 1.00 7.72 93 SER A CA 1
ATOM 620 C C . SER A 1 93 ? 7.609 -13.365 8.122 1.00 7.72 93 SER A C 1
ATOM 621 O O . SER A 1 93 ? 6.683 -13.171 8.901 1.00 7.19 93 SER A O 1
ATOM 624 N N . TYR A 1 94 ? 7.592 -12.942 6.864 1.00 8.95 94 TYR A N 1
ATOM 625 C CA . TYR A 1 94 ? 6.411 -12.279 6.307 1.00 8.68 94 TYR A CA 1
ATOM 626 C C . TYR A 1 94 ? 5.134 -13.156 6.378 1.00 9.91 94 TYR A C 1
ATOM 627 O O . TYR A 1 94 ? 4.056 -12.652 6.628 1.00 9.12 94 TYR A O 1
ATOM 636 N N . ARG A 1 95 ? 5.263 -14.450 6.119 1.00 10.12 95 ARG A N 1
ATOM 637 C CA . ARG A 1 95 ? 4.124 -15.377 6.272 1.00 11.42 95 ARG A CA 1
ATOM 638 C C . ARG A 1 95 ? 3.610 -15.448 7.700 1.00 9.50 95 ARG A C 1
ATOM 639 O O . ARG A 1 95 ? 2.401 -15.372 7.957 1.00 8.64 95 ARG A O 1
ATOM 647 N N . GLN A 1 96 ? 4.536 -15.544 8.640 1.00 8.65 96 GLN A N 1
ATOM 648 C CA . GLN A 1 96 ? 4.206 -15.457 10.051 1.00 8.02 96 GLN A CA 1
ATOM 649 C C . GLN A 1 96 ? 3.520 -14.151 10.425 1.00 8.60 96 GLN A C 1
ATOM 650 O O . GLN A 1 96 ? 2.509 -14.153 11.122 1.00 7.05 96 GLN A O 1
ATOM 656 N N . LEU A 1 97 ? 4.045 -13.033 9.930 1.00 8.27 97 LEU A N 1
ATOM 657 C CA . LEU A 1 97 ? 3.421 -11.741 10.200 1.00 8.24 97 LEU A CA 1
ATOM 658 C C . LEU A 1 97 ? 2.028 -11.628 9.579 1.00 7.70 97 LEU A C 1
ATOM 659 O O . LEU A 1 97 ? 1.144 -11.007 10.149 1.00 7.80 97 LEU A O 1
ATOM 664 N N . ASP A 1 98 ? 1.847 -12.203 8.389 1.00 7.73 98 ASP A N 1
ATOM 665 C CA . ASP A 1 98 ? 0.531 -12.199 7.736 1.00 8.99 98 ASP A CA 1
ATOM 666 C C . ASP A 1 98 ? -0.508 -13.026 8.521 1.00 8.32 98 ASP A C 1
ATOM 667 O O . ASP A 1 98 ? -1.646 -12.634 8.639 1.00 9.48 98 ASP A O 1
ATOM 672 N N . ASP A 1 99 ? -0.064 -14.127 9.110 1.00 8.91 99 ASP A N 1
ATOM 673 C CA . ASP A 1 99 ? -0.857 -14.928 10.027 1.00 8.94 99 ASP A CA 1
ATOM 674 C C . ASP A 1 99 ? -1.260 -14.102 11.318 1.00 8.54 99 ASP A C 1
ATOM 675 O O . ASP A 1 99 ? -2.434 -14.065 11.715 1.00 7.67 99 ASP A O 1
ATOM 680 N N . ILE A 1 100 ? -0.303 -13.379 11.896 1.00 7.50 100 ILE A N 1
ATOM 681 C CA . ILE A 1 100 ? -0.577 -12.542 13.080 1.00 8.11 100 ILE A CA 1
ATOM 682 C C . ILE A 1 100 ? -1.548 -11.399 12.724 1.00 7.88 100 ILE A C 1
ATOM 683 O O . ILE A 1 100 ? -2.434 -11.108 13.503 1.00 8.27 100 ILE A O 1
ATOM 688 N N . LYS A 1 101 ? -1.331 -10.770 11.560 1.00 6.85 101 LYS A N 1
ATOM 689 C CA . LYS A 1 101 ? -2.123 -9.654 11.072 1.00 7.08 101 LYS A CA 1
ATOM 690 C C . LYS A 1 101 ? -3.576 -10.041 10.914 1.00 7.37 101 LYS A C 1
ATOM 691 O O . LYS A 1 101 ? -4.466 -9.329 11.399 1.00 8.02 101 LYS A O 1
ATOM 697 N N . ALA A 1 102 ? -3.812 -11.161 10.220 1.00 8.51 102 ALA A N 1
ATOM 698 C CA . ALA A 1 102 ? -5.170 -11.722 10.054 1.00 8.69 102 ALA A CA 1
ATOM 699 C C . ALA A 1 102 ? -5.851 -11.982 11.419 1.00 9.03 102 ALA A C 1
ATOM 700 O O . ALA A 1 102 ? -7.016 -11.639 11.640 1.00 10.12 102 ALA A O 1
ATOM 702 N N . TYR A 1 103 ? -5.095 -12.519 12.358 1.00 8.64 103 TYR A N 1
ATOM 703 C CA . TYR A 1 103 ? -5.643 -12.900 13.631 1.00 8.38 103 TYR A CA 1
ATOM 704 C C . TYR A 1 103 ? -6.029 -11.615 14.393 1.00 9.19 103 TYR A C 1
ATOM 705 O O . TYR A 1 103 ? -7.165 -11.510 14.907 1.00 8.07 103 TYR A O 1
ATOM 714 N N . ALA A 1 104 ? -5.111 -10.635 14.409 1.00 9.01 104 ALA A N 1
ATOM 715 C CA . ALA A 1 104 ? -5.352 -9.320 15.066 1.00 9.18 104 ALA A CA 1
ATOM 716 C C . ALA A 1 104 ? -6.573 -8.624 14.542 1.00 10.24 104 ALA A C 1
ATOM 717 O O . ALA A 1 104 ? -7.437 -8.148 15.300 1.00 10.34 104 ALA A O 1
ATOM 719 N N . LYS A 1 105 ? -6.609 -8.529 13.215 1.00 11.10 105 LYS A N 1
ATOM 720 C CA . LYS A 1 105 ? -7.682 -7.891 12.513 1.00 12.43 105 LYS A CA 1
ATOM 721 C C . LYS A 1 105 ? -9.049 -8.521 12.846 1.00 11.35 105 LYS A C 1
ATOM 722 O O . LYS A 1 105 ? -9.990 -7.810 13.158 1.00 11.55 105 LYS A O 1
ATOM 728 N N . ALA A 1 106 ? -9.148 -9.833 12.832 1.00 11.03 106 ALA A N 1
ATOM 729 C CA . ALA A 1 106 ? -10.394 -10.474 13.237 1.00 12.06 106 ALA A CA 1
ATOM 730 C C . ALA A 1 106 ? -10.730 -10.207 14.700 1.00 12.25 106 ALA A C 1
ATOM 731 O O . ALA A 1 106 ? -11.906 -10.246 15.095 1.00 12.17 106 ALA A O 1
ATOM 733 N N . LYS A 1 107 ? -9.726 -9.939 15.529 1.00 11.60 107 LYS A N 1
ATOM 734 C CA . LYS A 1 107 ? -10.033 -9.660 16.938 1.00 12.20 107 LYS A CA 1
ATOM 735 C C . LYS A 1 107 ? -10.193 -8.173 17.216 1.00 13.24 107 LYS A C 1
ATOM 736 O O . LYS A 1 107 ? -10.346 -7.772 18.370 1.00 15.25 107 LYS A O 1
ATOM 742 N N . GLY A 1 108 ? -10.103 -7.343 16.179 1.00 11.75 108 GLY A N 1
ATOM 743 C CA . GLY A 1 108 ? -10.285 -5.921 16.337 1.00 11.37 108 GLY A CA 1
ATOM 744 C C . GLY A 1 108 ? -9.100 -5.255 17.020 1.00 10.29 108 GLY A C 1
ATOM 745 O O . GLY A 1 108 ? -9.260 -4.196 17.622 1.00 10.71 108 GLY A O 1
ATOM 746 N N . ILE A 1 109 ? -7.938 -5.898 16.965 1.00 9.28 109 ILE A N 1
ATOM 747 C CA . ILE A 1 109 ? -6.712 -5.364 17.563 1.00 9.15 109 ILE A CA 1
ATOM 748 C C . ILE A 1 109 ? -5.805 -4.754 16.491 1.00 8.24 109 ILE A C 1
ATOM 749 O O . ILE A 1 109 ? -5.289 -5.449 15.607 1.00 9.79 109 ILE A O 1
ATOM 754 N N . GLU A 1 110 ? -5.665 -3.449 16.577 1.00 7.61 110 GLU A N 1
ATOM 755 C CA . GLU A 1 110 ? -4.718 -2.682 15.798 1.00 7.36 110 GLU A CA 1
ATOM 756 C C . GLU A 1 110 ? -3.271 -3.047 16.133 1.00 6.75 110 GLU A C 1
ATOM 757 O O . GLU A 1 110 ? -2.907 -3.213 17.295 1.00 6.77 110 GLU A O 1
ATOM 763 N N . LEU A 1 111 ? -2.458 -3.203 15.103 1.00 7.08 111 LEU A N 1
ATOM 764 C CA . LEU A 1 111 ? -1.005 -3.421 15.249 1.00 6.14 111 LEU A CA 1
ATOM 765 C C . LEU A 1 111 ? -0.307 -2.085 15.015 1.00 6.15 111 LEU A C 1
ATOM 766 O O . LEU A 1 111 ? -0.502 -1.456 13.980 1.00 6.74 111 LEU A O 1
ATOM 771 N N . ILE A 1 112 ? 0.488 -1.644 15.978 1.00 5.25 112 ILE A N 1
ATOM 772 C CA . ILE A 1 112 ? 1.223 -0.420 15.837 1.00 4.66 112 ILE A CA 1
ATOM 773 C C . ILE A 1 112 ? 2.712 -0.789 15.787 1.00 5.49 112 ILE A C 1
ATOM 774 O O . ILE A 1 112 ? 3.321 -1.059 16.816 1.00 4.88 112 ILE A O 1
ATOM 779 N N . PRO A 1 113 ? 3.308 -0.769 14.586 1.00 6.42 113 PRO A N 1
ATOM 780 C CA . PRO A 1 113 ? 4.761 -1.020 14.551 1.00 6.56 113 PRO A CA 1
ATOM 781 C C . PRO A 1 113 ? 5.540 0.157 15.122 1.00 6.75 113 PRO A C 1
ATOM 782 O O . PRO A 1 113 ? 5.122 1.298 14.937 1.00 7.49 113 PRO A O 1
ATOM 786 N N . GLU A 1 114 ? 6.676 -0.129 15.780 1.00 7.11 114 GLU A N 1
ATOM 787 C CA . GLU A 1 114 ? 7.612 0.876 16.257 1.00 7.37 114 GLU A CA 1
ATOM 788 C C . GLU A 1 114 ? 8.959 0.648 15.638 1.00 7.63 114 GLU A C 1
ATOM 789 O O . GLU A 1 114 ? 9.640 -0.351 15.940 1.00 7.12 114 GLU A O 1
ATOM 795 N N . LEU A 1 115 ? 9.369 1.609 14.808 1.00 7.71 115 LEU A N 1
ATOM 796 C CA . LEU A 1 115 ? 10.709 1.635 14.256 1.00 7.39 115 LEU A CA 1
ATOM 797 C C . LEU A 1 115 ? 11.433 2.750 14.995 1.00 7.23 115 LEU A C 1
ATOM 798 O O . LEU A 1 115 ? 11.284 3.901 14.665 1.00 6.56 115 LEU A O 1
ATOM 803 N N . ASP A 1 116 ? 12.176 2.382 16.038 1.00 7.09 116 ASP A N 1
ATOM 804 C CA . ASP A 1 116 ? 12.724 3.358 16.951 1.00 7.66 116 ASP A CA 1
ATOM 805 C C . ASP A 1 116 ? 13.957 4.043 16.308 1.00 7.27 116 ASP A C 1
ATOM 806 O O . ASP A 1 116 ? 14.731 3.427 15.561 1.00 9.00 116 ASP A O 1
ATOM 811 N N . SER A 1 117 ? 14.053 5.326 16.582 1.00 8.47 117 SER A N 1
ATOM 812 C CA . SER A 1 117 ? 15.150 6.193 16.147 1.00 8.26 117 SER A CA 1
ATOM 813 C C . SER A 1 117 ? 14.993 7.503 16.903 1.00 9.54 117 SER A C 1
ATOM 814 O O . SER A 1 117 ? 13.914 7.787 17.454 1.00 8.76 117 SER A O 1
ATOM 817 N N . PRO A 1 118 ? 16.077 8.316 16.960 1.00 9.43 118 PRO A N 1
ATOM 818 C CA . PRO A 1 118 ? 17.402 8.111 16.384 1.00 9.41 118 PRO A CA 1
ATOM 819 C C . PRO A 1 118 ? 18.328 7.179 17.136 1.00 9.26 118 PRO A C 1
ATOM 820 O O . PRO A 1 118 ? 19.368 6.808 16.582 1.00 9.46 118 PRO A O 1
ATOM 824 N N . ASN A 1 119 ? 17.997 6.848 18.384 1.00 8.95 119 ASN A N 1
ATOM 825 C CA . ASN A 1 119 ? 18.774 5.878 19.175 1.00 8.61 119 ASN A CA 1
ATOM 826 C C . ASN A 1 119 ? 18.069 4.498 19.075 1.00 8.84 119 ASN A C 1
ATOM 827 O O . ASN A 1 119 ? 17.200 4.318 18.212 1.00 5.87 119 ASN A O 1
ATOM 832 N N . HIS A 1 120 ? 18.426 3.545 19.940 1.00 8.83 120 HIS A N 1
ATOM 833 C CA . HIS A 1 120 ? 17.714 2.266 20.032 1.00 9.34 120 HIS A CA 1
ATOM 834 C C . HIS A 1 120 ? 17.566 1.607 18.642 1.00 9.76 120 HIS A C 1
ATOM 835 O O . HIS A 1 120 ? 16.513 1.061 18.278 1.00 9.08 120 HIS A O 1
ATOM 842 N N . MET A 1 121 ? 18.655 1.637 17.862 1.00 10.33 121 MET A N 1
ATOM 843 C CA . MET A 1 121 ? 18.607 1.108 16.487 1.00 9.42 121 MET A CA 1
ATOM 844 C C . MET A 1 121 ? 19.850 0.400 16.043 1.00 9.36 121 MET A C 1
ATOM 845 O O . MET A 1 121 ? 20.097 0.282 14.844 1.00 10.20 121 MET A O 1
ATOM 850 N N . THR A 1 122 ? 20.630 -0.123 16.989 1.00 10.05 122 THR A N 1
ATOM 851 C CA . THR A 1 122 ? 21.880 -0.798 16.644 1.00 9.72 122 THR A CA 1
ATOM 852 C C . THR A 1 122 ? 21.683 -2.017 15.747 1.00 9.54 122 THR A C 1
ATOM 853 O O . THR A 1 122 ? 22.492 -2.259 14.885 1.00 9.52 122 THR A O 1
ATOM 857 N N . ALA A 1 123 ? 20.622 -2.785 15.949 1.00 9.53 123 ALA A N 1
ATOM 858 C CA . ALA A 1 123 ? 20.415 -3.978 15.134 1.00 9.53 123 ALA A CA 1
ATOM 859 C C . ALA A 1 123 ? 20.284 -3.592 13.643 1.00 8.79 123 ALA A C 1
ATOM 860 O O . ALA A 1 123 ? 20.832 -4.240 12.761 1.00 9.44 123 ALA A O 1
ATOM 862 N N . ILE A 1 124 ? 19.547 -2.528 13.377 1.00 9.18 124 ILE A N 1
ATOM 863 C CA . ILE A 1 124 ? 19.452 -1.982 12.019 1.00 9.09 124 ILE A CA 1
ATOM 864 C C . ILE A 1 124 ? 20.842 -1.631 11.482 1.00 9.64 124 ILE A C 1
ATOM 865 O O . ILE A 1 124 ? 21.173 -1.996 10.373 1.00 10.31 124 ILE A O 1
ATOM 870 N N . PHE A 1 125 ? 21.634 -0.900 12.259 1.00 9.58 125 PHE A N 1
ATOM 871 C CA . PHE A 1 125 ? 23.022 -0.575 11.844 1.00 10.51 125 PHE A CA 1
ATOM 872 C C . PHE A 1 125 ? 23.808 -1.842 11.471 1.00 10.68 125 PHE A C 1
ATOM 873 O O . PHE A 1 125 ? 24.502 -1.912 10.450 1.00 9.50 125 PHE A O 1
ATOM 881 N N . LYS A 1 126 ? 23.701 -2.860 12.311 1.00 11.31 126 LYS A N 1
ATOM 882 C CA . LYS A 1 126 ? 24.468 -4.063 12.081 1.00 11.43 126 LYS A CA 1
ATOM 883 C C . LYS A 1 126 ? 24.025 -4.775 10.787 1.00 10.78 126 LYS A C 1
ATOM 884 O O . LYS A 1 126 ? 24.858 -5.276 10.054 1.00 8.99 126 LYS A O 1
ATOM 890 N N . LEU A 1 127 ? 22.724 -4.811 10.493 1.00 10.46 127 LEU A N 1
ATOM 891 C CA . LEU A 1 127 ? 22.251 -5.376 9.201 1.00 10.35 127 LEU A CA 1
ATOM 892 C C . LEU A 1 127 ? 22.676 -4.566 7.968 1.00 10.43 127 LEU A C 1
ATOM 893 O O . LEU A 1 127 ? 23.009 -5.146 6.915 1.00 10.12 127 LEU A O 1
ATOM 898 N N . VAL A 1 128 ? 22.591 -3.238 8.089 1.00 10.64 128 VAL A N 1
ATOM 899 C CA . VAL A 1 128 ? 23.067 -2.318 7.052 1.00 11.43 128 VAL A CA 1
ATOM 900 C C . VAL A 1 128 ? 24.578 -2.508 6.782 1.00 11.91 128 VAL A C 1
ATOM 901 O O . VAL A 1 128 ? 25.029 -2.633 5.640 1.00 9.73 128 VAL A O 1
ATOM 905 N N . GLN A 1 129 ? 25.358 -2.531 7.853 1.00 12.90 129 GLN A N 1
ATOM 906 C CA . GLN A 1 129 ? 26.776 -2.803 7.714 1.00 13.66 129 GLN A CA 1
ATOM 907 C C . GLN A 1 129 ? 27.073 -4.083 6.937 1.00 13.87 129 GLN A C 1
ATOM 908 O O . GLN A 1 129 ? 27.934 -4.105 6.062 1.00 14.08 129 GLN A O 1
ATOM 914 N N . LYS A 1 130 ? 26.397 -5.162 7.279 1.00 13.92 130 LYS A N 1
ATOM 915 C CA . LYS A 1 130 ? 26.637 -6.468 6.621 1.00 14.39 130 LYS A CA 1
ATOM 916 C C . LYS A 1 130 ? 26.245 -6.388 5.127 1.00 14.60 130 LYS A C 1
ATOM 917 O O . LYS A 1 130 ? 26.988 -6.791 4.238 1.00 13.08 130 LYS A O 1
ATOM 923 N N . ASP A 1 131 ? 25.060 -5.847 4.858 1.00 14.36 131 ASP A N 1
ATOM 924 C CA . ASP A 1 131 ? 24.565 -5.851 3.510 1.00 13.85 131 ASP A CA 1
ATOM 925 C C . ASP A 1 131 ? 25.140 -4.763 2.601 1.00 13.66 131 ASP A C 1
ATOM 926 O O . ASP A 1 131 ? 25.434 -5.012 1.434 1.00 12.95 131 ASP A O 1
ATOM 931 N N . ARG A 1 132 ? 25.241 -3.551 3.107 1.00 13.93 132 ARG A N 1
ATOM 932 C CA . ARG A 1 132 ? 25.682 -2.417 2.309 1.00 15.33 132 ARG A CA 1
ATOM 933 C C . ARG A 1 132 ? 27.125 -2.015 2.609 1.00 15.86 132 ARG A C 1
ATOM 934 O O . ARG A 1 132 ? 27.712 -1.289 1.821 1.00 17.30 132 ARG A O 1
ATOM 942 N N . GLY A 1 133 ? 27.685 -2.479 3.720 1.00 15.55 133 GLY A N 1
ATOM 943 C CA . GLY A 1 133 ? 29.103 -2.184 4.049 1.00 15.60 133 GLY A CA 1
ATOM 944 C C . GLY A 1 133 ? 29.270 -1.096 5.097 1.00 15.67 133 GLY A C 1
ATOM 945 O O . GLY A 1 133 ? 28.356 -0.295 5.355 1.00 14.25 133 GLY A O 1
ATOM 946 N N . VAL A 1 134 ? 30.450 -1.067 5.719 1.00 16.17 134 VAL A N 1
ATOM 947 C CA . VAL A 1 134 ? 30.690 -0.167 6.829 1.00 16.30 134 VAL A CA 1
ATOM 948 C C . VAL A 1 134 ? 30.767 1.281 6.381 1.00 15.53 134 VAL A C 1
ATOM 949 O O . VAL A 1 134 ? 30.261 2.121 7.092 1.00 13.84 134 VAL A O 1
ATOM 953 N N . LYS A 1 135 ? 31.347 1.596 5.214 1.00 15.69 135 LYS A N 1
ATOM 954 C CA . LYS A 1 135 ? 31.425 3.023 4.824 1.00 16.99 135 LYS A CA 1
ATOM 955 C C . LYS A 1 135 ? 30.036 3.618 4.583 1.00 16.16 135 LYS A C 1
ATOM 956 O O . LYS A 1 135 ? 29.761 4.788 4.933 1.00 15.51 135 LYS A O 1
ATOM 962 N N . TYR A 1 136 ? 29.172 2.828 3.954 1.00 16.12 136 TYR A N 1
ATOM 963 C CA . TYR A 1 136 ? 27.775 3.233 3.789 1.00 15.82 136 TYR A CA 1
ATOM 964 C C . TYR A 1 136 ? 27.120 3.556 5.146 1.00 15.23 136 TYR A C 1
ATOM 965 O O . TYR A 1 136 ? 26.558 4.625 5.322 1.00 14.42 136 TYR A O 1
ATOM 974 N N . LEU A 1 137 ? 27.179 2.603 6.076 1.00 15.78 137 LEU A N 1
ATOM 975 C CA . LEU A 1 137 ? 26.619 2.787 7.422 1.00 15.35 137 LEU A CA 1
ATOM 976 C C . LEU A 1 137 ? 27.178 4.052 8.121 1.00 16.08 137 LEU A C 1
ATOM 977 O O . LEU A 1 137 ? 26.418 4.863 8.685 1.00 13.72 137 LEU A O 1
ATOM 982 N N . GLN A 1 138 ? 28.503 4.232 8.096 1.00 16.09 138 GLN A N 1
ATOM 983 C CA . GLN A 1 138 ? 29.095 5.382 8.799 1.00 17.24 138 GLN A CA 1
ATOM 984 C C . GLN A 1 138 ? 28.568 6.693 8.204 1.00 16.05 138 GLN A C 1
ATOM 985 O O . GLN A 1 138 ? 28.362 7.668 8.930 1.00 16.00 138 GLN A O 1
ATOM 991 N N . GLY A 1 139 ? 28.235 6.695 6.914 1.00 15.36 139 GLY A N 1
ATOM 992 C CA . GLY A 1 139 ? 27.710 7.907 6.292 1.00 15.49 139 GLY A CA 1
ATOM 993 C C . GLY A 1 139 ? 26.314 8.340 6.737 1.00 15.19 139 GLY A C 1
ATOM 994 O O . GLY A 1 139 ? 25.903 9.473 6.519 1.00 15.05 139 GLY A O 1
ATOM 995 N N . LEU A 1 140 ? 25.572 7.413 7.321 1.00 14.11 140 LEU A N 1
ATOM 996 C CA . LEU A 1 140 ? 24.216 7.673 7.775 1.00 14.43 140 LEU A CA 1
ATOM 997 C C . LEU A 1 140 ? 24.188 8.071 9.224 1.00 13.31 140 LEU A C 1
ATOM 998 O O . LEU A 1 140 ? 23.227 8.692 9.663 1.00 11.47 140 LEU A O 1
ATOM 1003 N N . LYS A 1 141 ? 25.233 7.683 9.954 1.00 13.35 141 LYS A N 1
ATOM 1004 C CA . LYS A 1 141 ? 25.347 7.985 11.384 1.00 14.07 141 LYS A CA 1
ATOM 1005 C C . LYS A 1 141 ? 25.681 9.421 11.712 1.00 14.29 141 LYS A C 1
ATOM 1006 O O . LYS A 1 141 ? 26.279 10.133 10.909 1.00 13.21 141 LYS A O 1
ATOM 1012 N N . SER A 1 142 ? 25.293 9.827 12.932 1.00 14.73 142 SER A N 1
ATOM 1013 C CA . SER A 1 142 ? 25.741 11.063 13.528 1.00 15.08 142 SER A CA 1
ATOM 1014 C C . SER A 1 142 ? 27.269 11.012 13.559 1.00 16.36 142 SER A C 1
ATOM 1015 O O . SER A 1 142 ? 27.865 9.962 13.817 1.00 13.49 142 SER A O 1
ATOM 1018 N N . ARG A 1 143 ? 27.927 12.132 13.288 1.00 18.30 143 ARG A N 1
ATOM 1019 C CA . ARG A 1 143 ? 29.409 12.153 13.424 1.00 20.68 143 ARG A CA 1
ATOM 1020 C C . ARG A 1 143 ? 29.796 12.313 14.899 1.00 21.26 143 ARG A C 1
ATOM 1021 O O . ARG A 1 143 ? 30.896 11.961 15.333 1.00 21.83 143 ARG A O 1
ATOM 1029 N N . GLN A 1 144 ? 28.832 12.791 15.669 1.00 22.13 144 GLN A N 1
ATOM 1030 C CA . GLN A 1 144 ? 29.022 13.185 17.056 1.00 23.44 144 GLN A CA 1
ATOM 1031 C C . GLN A 1 144 ? 28.774 12.053 18.072 1.00 23.85 144 GLN A C 1
ATOM 1032 O O . GLN A 1 144 ? 29.427 11.975 19.102 1.00 22.98 144 GLN A O 1
ATOM 1038 N N . VAL A 1 145 ? 27.759 11.245 17.809 1.00 23.82 145 VAL A N 1
ATOM 1039 C CA . VAL A 1 145 ? 27.443 10.094 18.647 1.00 24.85 145 VAL A CA 1
ATOM 1040 C C . VAL A 1 145 ? 27.331 8.872 17.742 1.00 24.67 145 VAL A C 1
ATOM 1041 O O . VAL A 1 145 ? 26.597 8.885 16.731 1.00 25.43 145 VAL A O 1
ATOM 1045 N N . ASP A 1 146 ? 28.003 7.800 18.133 1.00 23.81 146 ASP A N 1
ATOM 1046 C CA . ASP A 1 146 ? 28.073 6.600 17.309 1.00 23.48 146 ASP A CA 1
ATOM 1047 C C . ASP A 1 146 ? 26.887 5.629 17.469 1.00 21.16 146 ASP A C 1
ATOM 1048 O O . ASP A 1 146 ? 26.850 4.583 16.843 1.00 20.66 146 ASP A O 1
ATOM 1053 N N . ASP A 1 147 ? 25.922 5.966 18.307 1.00 19.07 147 ASP A N 1
ATOM 1054 C CA . ASP A 1 147 ? 24.757 5.100 18.494 1.00 17.85 147 ASP A CA 1
ATOM 1055 C C . ASP A 1 147 ? 23.465 5.713 17.935 1.00 16.80 147 ASP A C 1
ATOM 1056 O O . ASP A 1 147 ? 22.345 5.291 18.294 1.00 15.75 147 ASP A O 1
ATOM 1061 N N . GLU A 1 148 ? 23.605 6.719 17.065 1.00 15.07 148 GLU A N 1
ATOM 1062 C CA . GLU A 1 148 ? 22.424 7.354 16.497 1.00 13.29 148 GLU A CA 1
ATOM 1063 C C . GLU A 1 148 ? 22.562 7.672 15.013 1.00 12.83 148 GLU A C 1
ATOM 1064 O O . GLU A 1 148 ? 23.641 8.023 14.521 1.00 11.58 148 GLU A O 1
ATOM 1070 N N . ILE A 1 149 ? 21.431 7.576 14.324 1.00 11.36 149 ILE A N 1
ATOM 1071 C CA . ILE A 1 149 ? 21.315 8.049 12.964 1.00 11.76 149 ILE A CA 1
ATOM 1072 C C . ILE A 1 149 ? 21.516 9.561 12.970 1.00 10.91 149 ILE A C 1
ATOM 1073 O O . ILE A 1 149 ? 21.185 10.245 13.980 1.00 8.53 149 ILE A O 1
ATOM 1078 N N . ASP A 1 150 ? 22.042 10.100 11.864 1.00 9.30 150 ASP A N 1
ATOM 1079 C CA . ASP A 1 150 ? 22.192 11.554 11.750 1.00 9.18 150 ASP A CA 1
ATOM 1080 C C . ASP A 1 150 ? 20.905 12.227 11.345 1.00 9.96 150 ASP A C 1
ATOM 1081 O O . ASP A 1 150 ? 20.563 12.266 10.156 1.00 9.36 150 ASP A O 1
ATOM 1086 N N . ILE A 1 151 ? 20.212 12.803 12.322 1.00 9.32 151 ILE A N 1
ATOM 1087 C CA . ILE A 1 151 ? 18.865 13.390 12.059 1.00 10.87 151 ILE A CA 1
ATOM 1088 C C . ILE A 1 151 ?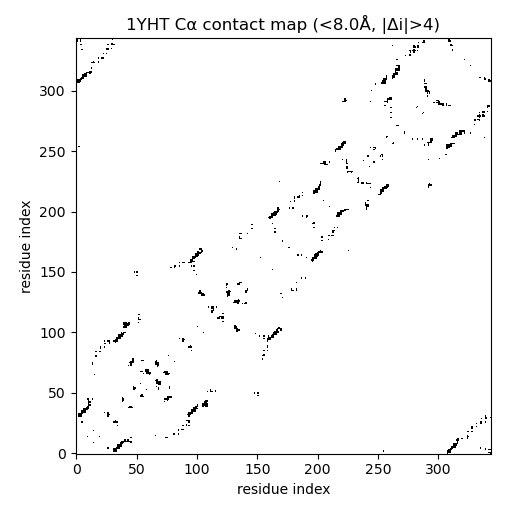 18.897 14.677 11.193 1.00 11.27 151 ILE A C 1
ATOM 1089 O O . ILE A 1 151 ? 17.839 15.185 10.704 1.00 12.31 151 ILE A O 1
ATOM 1094 N N . THR A 1 152 ? 20.103 15.174 10.957 1.00 12.44 152 THR A N 1
ATOM 1095 C CA . THR A 1 152 ? 20.339 16.363 10.122 1.00 13.38 152 THR A CA 1
ATOM 1096 C C . THR A 1 152 ? 20.664 16.028 8.670 1.00 13.26 152 THR A C 1
ATOM 1097 O O . THR A 1 152 ? 20.651 16.911 7.808 1.00 15.15 152 THR A O 1
ATOM 1101 N N . ASN A 1 153 ? 21.006 14.774 8.401 1.00 12.62 153 ASN A N 1
ATOM 1102 C CA . ASN A 1 153 ? 21.408 14.337 7.073 1.00 12.25 153 ASN A CA 1
ATOM 1103 C C . ASN A 1 153 ? 20.182 13.894 6.217 1.00 12.27 153 ASN A C 1
ATOM 1104 O O . ASN A 1 153 ? 19.519 12.916 6.521 1.00 11.43 153 ASN A O 1
ATOM 1109 N N . ALA A 1 154 ? 19.945 14.588 5.113 1.00 12.18 154 ALA A N 1
ATOM 1110 C CA . ALA A 1 154 ? 18.835 14.290 4.238 1.00 11.25 154 ALA A CA 1
ATOM 1111 C C . ALA A 1 154 ? 18.859 12.814 3.820 1.00 11.06 154 ALA A C 1
ATOM 1112 O O . ALA A 1 154 ? 17.797 12.176 3.709 1.00 11.14 154 ALA A O 1
ATOM 1114 N N . ASP A 1 155 ? 20.060 12.288 3.597 1.00 10.83 155 ASP A N 1
ATOM 1115 C CA . ASP A 1 155 ? 20.253 10.926 3.146 1.00 11.65 155 ASP A CA 1
ATOM 1116 C C . ASP A 1 155 ? 19.816 9.939 4.225 1.00 10.64 155 ASP A C 1
ATOM 1117 O O . ASP A 1 155 ? 19.246 8.920 3.924 1.00 9.40 155 ASP A O 1
ATOM 1122 N N . SER A 1 156 ? 20.088 10.297 5.471 1.00 10.44 156 SER A N 1
ATOM 1123 C CA . SER A 1 156 ? 19.673 9.541 6.617 1.00 10.43 156 SER A CA 1
ATOM 1124 C C . SER A 1 156 ? 18.177 9.509 6.766 1.00 9.55 156 SER A C 1
AT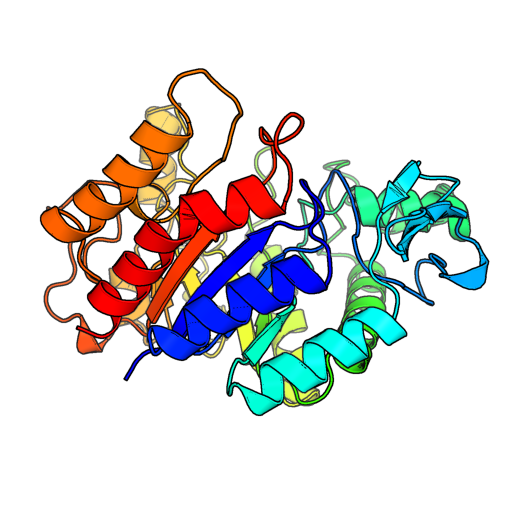OM 1125 O O . SER A 1 156 ? 17.592 8.439 7.054 1.00 9.40 156 SER A O 1
ATOM 1128 N N . ILE A 1 157 ? 17.548 10.660 6.498 1.00 9.20 157 ILE A N 1
ATOM 1129 C CA . ILE A 1 157 ? 16.089 10.753 6.505 1.00 9.10 157 ILE A CA 1
ATOM 1130 C C . ILE A 1 157 ? 15.462 9.924 5.375 1.00 8.09 157 ILE A C 1
ATOM 1131 O O . ILE A 1 157 ? 14.514 9.169 5.600 1.00 8.08 157 ILE A O 1
ATOM 1136 N N . THR A 1 158 ? 16.017 10.037 4.180 1.00 8.76 158 THR A N 1
ATOM 1137 C CA . THR A 1 158 ? 15.600 9.216 3.051 1.00 7.97 158 THR A CA 1
ATOM 1138 C C . THR A 1 158 ? 15.708 7.712 3.386 1.00 7.69 158 THR A C 1
ATOM 1139 O O . THR A 1 158 ? 14.810 6.954 3.134 1.00 7.20 158 THR A O 1
ATOM 1143 N N . PHE A 1 159 ? 16.840 7.292 3.927 1.00 8.10 159 PHE A N 1
ATOM 1144 C CA . PHE A 1 159 ? 17.017 5.907 4.338 1.00 7.72 159 PHE A CA 1
ATOM 1145 C C . PHE A 1 159 ? 15.944 5.423 5.328 1.00 8.35 159 PHE A C 1
ATOM 1146 O O . PHE A 1 159 ? 15.331 4.356 5.121 1.00 7.92 159 PHE A O 1
ATOM 1154 N N . MET A 1 160 ? 15.732 6.208 6.386 1.00 7.49 160 MET A N 1
ATOM 1155 C CA . MET A 1 160 ? 14.732 5.933 7.414 1.00 7.97 160 MET A CA 1
ATOM 1156 C C . MET A 1 160 ? 13.366 5.763 6.788 1.00 7.47 160 MET A C 1
ATOM 1157 O O . MET A 1 160 ? 12.669 4.816 7.121 1.00 7.72 160 MET A O 1
ATOM 1162 N N . GLN A 1 161 ? 13.031 6.681 5.894 1.00 6.11 161 GLN A N 1
ATOM 1163 C CA . GLN A 1 161 ? 11.761 6.668 5.240 1.00 6.18 161 GLN A CA 1
ATOM 1164 C C . GLN A 1 161 ? 11.596 5.454 4.306 1.00 5.94 161 GLN A C 1
ATOM 1165 O O . GLN A 1 161 ? 10.544 4.904 4.250 1.00 6.33 161 GLN A O 1
ATOM 1171 N N . SER A 1 162 ? 12.646 5.048 3.606 1.00 5.97 162 SER A N 1
ATOM 1172 C CA . SER A 1 162 ? 12.607 3.809 2.815 1.00 6.13 162 SER A CA 1
ATOM 1173 C C . SER A 1 162 ? 12.308 2.572 3.684 1.00 5.98 162 SER A C 1
ATOM 1174 O O . SER A 1 162 ? 11.529 1.741 3.263 1.00 5.77 162 SER A O 1
ATOM 1177 N N . LEU A 1 163 ? 12.862 2.488 4.901 1.00 5.35 163 LEU A N 1
ATOM 1178 C CA . LEU A 1 163 ? 12.589 1.377 5.826 1.00 5.50 163 LEU A CA 1
ATOM 1179 C C . LEU A 1 163 ? 11.173 1.524 6.414 1.00 5.63 163 LEU A C 1
ATOM 1180 O O . LEU A 1 163 ? 10.391 0.561 6.473 1.00 4.45 163 LEU A O 1
ATOM 1185 N N . MET A 1 164 ? 10.789 2.748 6.745 1.00 5.80 164 MET A N 1
ATOM 1186 C CA . MET A 1 164 ? 9.396 2.975 7.170 1.00 5.72 164 MET A CA 1
ATOM 1187 C C . MET A 1 164 ? 8.392 2.503 6.123 1.00 6.46 164 MET A C 1
ATOM 1188 O O . MET A 1 164 ? 7.404 1.848 6.474 1.00 6.14 164 MET A O 1
ATOM 1193 N N . SER A 1 165 ? 8.650 2.800 4.846 1.00 6.37 165 SER A N 1
ATOM 1194 C CA . SER A 1 165 ? 7.755 2.338 3.761 1.00 6.00 165 SER A CA 1
ATOM 1195 C C . SER A 1 165 ? 7.590 0.816 3.706 1.00 5.87 165 SER A C 1
ATOM 1196 O O . SER A 1 165 ? 6.493 0.289 3.473 1.00 5.20 165 SER A O 1
ATOM 1199 N N . GLU A 1 166 ? 8.705 0.100 3.887 1.00 6.30 166 GLU A N 1
ATOM 1200 C CA . GLU A 1 166 ? 8.681 -1.347 3.952 1.00 5.93 166 GLU A CA 1
ATOM 1201 C C . GLU A 1 166 ? 7.857 -1.854 5.144 1.00 6.62 166 GLU A C 1
ATOM 1202 O O . GLU A 1 166 ? 7.030 -2.774 5.014 1.00 7.11 166 GLU A O 1
ATOM 1208 N N . VAL A 1 167 ? 8.087 -1.262 6.310 1.00 6.15 167 VAL A N 1
ATOM 1209 C CA . VAL A 1 167 ? 7.344 -1.638 7.545 1.00 5.90 167 VAL A CA 1
ATOM 1210 C C . VAL A 1 167 ? 5.842 -1.368 7.380 1.00 7.16 167 VAL A C 1
ATOM 1211 O O . VAL A 1 167 ? 4.987 -2.215 7.690 1.00 8.06 167 VAL A O 1
ATOM 1215 N N . ILE A 1 168 ? 5.525 -0.231 6.786 1.00 7.44 168 ILE A N 1
ATOM 1216 C CA . ILE A 1 168 ? 4.137 0.095 6.450 1.00 6.70 168 ILE A CA 1
ATOM 1217 C C . ILE A 1 168 ? 3.517 -0.936 5.517 1.00 6.63 168 ILE A C 1
ATOM 1218 O O . ILE A 1 168 ? 2.404 -1.428 5.764 1.00 6.92 168 ILE A O 1
ATOM 1223 N N . ASP A 1 169 ? 4.240 -1.320 4.472 1.00 6.15 169 ASP A N 1
ATOM 1224 C CA . ASP A 1 169 ? 3.778 -2.364 3.550 1.00 6.13 169 ASP A CA 1
ATOM 1225 C C . ASP A 1 169 ? 3.543 -3.729 4.226 1.00 6.59 169 ASP A C 1
ATOM 1226 O O . ASP A 1 169 ? 2.560 -4.426 3.941 1.00 6.28 169 ASP A O 1
ATOM 1231 N N . ILE A 1 170 ? 4.437 -4.097 5.123 1.00 7.35 170 ILE A N 1
ATOM 1232 C CA . ILE A 1 170 ? 4.322 -5.341 5.899 1.00 7.92 170 ILE A CA 1
ATOM 1233 C C . ILE A 1 170 ? 3.053 -5.390 6.782 1.00 7.34 170 ILE A C 1
ATOM 1234 O O . ILE A 1 170 ? 2.320 -6.357 6.739 1.00 6.38 170 ILE A O 1
ATOM 1239 N N . PHE A 1 171 ? 2.795 -4.338 7.557 1.00 8.23 171 PHE A N 1
ATOM 1240 C CA . PHE A 1 171 ? 1.635 -4.311 8.462 1.00 8.22 171 PHE A CA 1
ATOM 1241 C C . PHE A 1 171 ? 0.332 -3.987 7.720 1.00 8.58 171 PHE A C 1
ATOM 1242 O O . PHE A 1 171 ? -0.758 -4.395 8.146 1.00 7.54 171 PHE A O 1
ATOM 1250 N N . GLY A 1 172 ? 0.452 -3.267 6.610 1.00 9.10 172 GLY A N 1
ATOM 1251 C CA . GLY A 1 172 ? -0.704 -2.899 5.784 1.00 9.85 172 GLY A CA 1
ATOM 1252 C C . GLY A 1 172 ? -1.894 -2.359 6.597 1.00 9.42 172 GLY A C 1
ATOM 1253 O O . GLY A 1 172 ? -1.700 -1.606 7.541 1.00 9.18 172 GLY A O 1
ATOM 1254 N N . ASP A 1 173 ? -3.121 -2.777 6.256 1.00 9.91 173 ASP A N 1
ATOM 1255 C CA . ASP A 1 173 ? -4.327 -2.172 6.883 1.00 10.75 173 ASP A CA 1
ATOM 1256 C C . ASP A 1 173 ? -4.626 -2.597 8.332 1.00 11.01 173 ASP A C 1
ATOM 1257 O O . ASP A 1 173 ? -5.653 -2.210 8.886 1.00 10.96 173 ASP A O 1
ATOM 1262 N N . THR A 1 174 ? -3.735 -3.377 8.946 1.00 10.34 174 THR A N 1
ATOM 1263 C CA . THR A 1 174 ? -3.875 -3.707 10.373 1.00 11.00 174 THR A CA 1
ATOM 1264 C C . THR A 1 174 ? -3.459 -2.541 11.257 1.00 9.87 174 THR A C 1
ATOM 1265 O O . THR A 1 174 ? -3.673 -2.583 12.471 1.00 10.54 174 THR A O 1
ATOM 1269 N N . SER A 1 175 ? -2.882 -1.494 10.644 1.00 10.13 175 SER A N 1
ATOM 1270 C CA . SER A 1 175 ? -2.208 -0.426 11.363 1.00 9.62 175 SER A CA 1
ATOM 1271 C C . SER A 1 175 ? -2.764 0.911 10.921 1.00 9.85 175 SER A C 1
ATOM 1272 O O . SER A 1 175 ? -2.811 1.192 9.725 1.00 8.79 175 SER A O 1
ATOM 1275 N N . GLN A 1 176 ? -3.221 1.717 11.878 1.00 9.49 176 GLN A N 1
ATOM 1276 C CA . GLN A 1 176 ? -3.575 3.121 11.620 1.00 10.16 176 GLN A CA 1
ATOM 1277 C C . GLN A 1 176 ? -2.621 4.149 12.226 1.00 9.58 176 GLN A C 1
ATOM 1278 O O . GLN A 1 176 ? -2.749 5.375 11.959 1.00 8.04 176 GLN A O 1
ATOM 1284 N N . HIS A 1 177 ? -1.636 3.633 12.987 1.00 8.23 177 HIS A N 1
ATOM 1285 C CA . HIS A 1 177 ? -0.651 4.462 13.639 1.00 7.52 177 HIS A CA 1
ATOM 1286 C C . HIS A 1 177 ? 0.693 3.800 13.452 1.00 7.37 177 HIS A C 1
ATOM 1287 O O . HIS A 1 177 ? 0.783 2.566 13.531 1.00 8.44 177 HIS A O 1
ATOM 1294 N N . PHE A 1 178 ? 1.731 4.611 13.341 1.00 6.24 178 PHE A N 1
ATOM 1295 C CA . PHE A 1 178 ? 3.108 4.111 13.259 1.00 6.21 178 PHE A CA 1
ATOM 1296 C C . PHE A 1 178 ? 3.899 4.844 14.321 1.00 6.55 178 PHE A C 1
ATOM 1297 O O . PHE A 1 178 ? 3.857 6.071 14.395 1.00 5.80 178 PHE A O 1
ATOM 1305 N N . HIS A 1 179 ? 4.657 4.081 15.123 1.00 5.75 179 HIS A N 1
ATOM 1306 C CA . HIS A 1 179 ? 5.387 4.647 16.229 1.00 6.28 179 HIS A CA 1
ATOM 1307 C C . HIS A 1 179 ? 6.828 4.902 15.777 1.00 6.45 179 HIS A C 1
ATOM 1308 O O . HIS A 1 179 ? 7.541 3.971 15.395 1.00 5.14 179 HIS A O 1
ATOM 1315 N N . ILE A 1 180 ? 7.225 6.178 15.823 1.00 6.00 180 ILE A N 1
ATOM 1316 C CA . ILE A 1 180 ? 8.545 6.611 15.405 1.00 6.75 180 ILE A CA 1
ATOM 1317 C C . ILE A 1 180 ? 9.625 6.643 16.508 1.00 6.74 180 ILE A C 1
ATOM 1318 O O . ILE A 1 180 ? 10.786 7.092 16.279 1.00 7.48 180 ILE A O 1
ATOM 1323 N N . GLY A 1 181 ? 9.297 6.092 17.657 1.00 6.18 181 GLY A N 1
ATOM 1324 C CA . GLY A 1 181 ? 10.223 6.011 18.746 1.00 6.20 181 GLY A CA 1
ATOM 1325 C C . GLY A 1 181 ? 10.459 7.360 19.372 1.00 7.23 181 GLY A C 1
ATOM 1326 O O . GLY A 1 181 ? 9.481 8.018 19.816 1.00 7.19 181 GLY A O 1
ATOM 1327 N N . GLY A 1 182 ? 11.745 7.763 19.406 1.00 7.15 182 GLY A N 1
ATOM 1328 C CA . GLY A 1 182 ? 12.132 9.053 19.961 1.00 8.23 182 GLY A CA 1
ATOM 1329 C C . GLY A 1 182 ? 12.444 9.050 21.465 1.00 9.09 182 GLY A C 1
ATOM 1330 O O . GLY A 1 182 ? 12.337 10.092 22.129 1.00 9.54 182 GLY A O 1
ATOM 1331 N N . ASP A 1 183 ? 12.835 7.888 21.986 1.00 9.56 183 ASP A N 1
ATOM 1332 C CA . ASP A 1 183 ? 13.269 7.771 23.374 1.00 9.98 183 ASP A CA 1
ATOM 1333 C C . ASP A 1 183 ? 14.768 7.722 23.537 1.00 10.44 183 ASP A C 1
ATOM 1334 O O . ASP A 1 183 ? 15.491 7.168 22.695 1.00 11.10 183 ASP A O 1
ATOM 1339 N N . GLU A 1 184 ? 15.203 8.346 24.639 1.00 10.99 184 GLU A N 1
ATOM 1340 C CA . GLU A 1 184 ? 16.556 8.264 25.166 1.00 11.81 184 GLU A CA 1
ATOM 1341 C C . GLU A 1 184 ? 17.618 8.574 24.138 1.00 12.05 184 GLU A C 1
ATOM 1342 O O . GLU A 1 184 ? 18.569 7.832 24.017 1.00 13.91 184 GLU A O 1
ATOM 1348 N N . PHE A 1 185 ? 17.489 9.688 23.435 1.00 12.32 185 PHE A N 1
ATOM 1349 C CA . PHE A 1 185 ? 18.416 10.053 22.383 1.00 13.32 185 PHE A CA 1
ATOM 1350 C C . PHE A 1 185 ? 19.124 11.339 22.827 1.00 15.41 185 PHE A C 1
ATOM 1351 O O . PHE A 1 185 ? 18.598 12.101 23.678 1.00 15.08 185 PHE A O 1
ATOM 1359 N N . GLY A 1 186 ? 20.315 11.565 22.292 1.00 17.66 186 GLY A N 1
ATOM 1360 C CA . GLY A 1 186 ? 21.049 12.818 22.550 1.00 21.31 186 GLY A CA 1
ATOM 1361 C C . GLY A 1 186 ? 21.501 13.074 23.980 1.00 23.58 186 GLY A C 1
ATOM 1362 O O . GLY A 1 186 ? 21.670 14.230 24.400 1.00 25.32 186 GLY A O 1
ATOM 1363 N N . TYR A 1 187 ? 21.734 12.026 24.744 1.00 26.34 187 TYR A N 1
ATOM 1364 C CA . TYR A 1 187 ? 22.000 12.217 26.165 1.00 28.87 187 TYR A CA 1
ATOM 1365 C C . TYR A 1 187 ? 23.308 12.973 26.438 1.00 30.60 187 TYR A C 1
ATOM 1366 O O . TYR A 1 187 ? 23.377 13.731 27.416 1.00 30.34 187 TYR A O 1
ATOM 1375 N N . SER A 1 188 ? 24.315 12.786 25.577 1.00 31.74 188 SER A N 1
ATOM 1376 C CA . SER A 1 188 ? 25.636 13.448 25.739 1.00 32.73 188 SER A CA 1
ATOM 1377 C C . SER A 1 188 ? 25.753 14.737 24.910 1.00 33.36 188 SER A C 1
ATOM 1378 O O . SER A 1 188 ? 26.773 15.444 24.984 1.00 33.45 188 SER A O 1
ATOM 1380 N N . VAL A 1 189 ? 24.707 15.047 24.143 1.00 32.98 189 VAL A N 1
ATOM 1381 C CA . VAL A 1 189 ? 24.783 16.138 23.178 1.00 33.23 189 VAL A CA 1
ATOM 1382 C C . VAL A 1 189 ? 23.548 17.059 23.210 1.00 32.74 189 VAL A C 1
ATOM 1383 O O . VAL A 1 189 ? 22.543 16.765 23.861 1.00 33.33 189 VAL A O 1
ATOM 1387 N N . GLU A 1 190 ? 23.691 18.193 22.532 1.00 31.66 190 GLU A N 1
ATOM 1388 C CA . GLU A 1 190 ? 22.616 19.149 22.296 1.00 30.80 190 GLU A CA 1
ATOM 1389 C C . GLU A 1 190 ? 22.119 18.821 20.896 1.00 28.61 190 GLU A C 1
ATOM 1390 O O . GLU A 1 190 ? 22.842 19.031 19.908 1.00 28.99 190 GLU A O 1
ATOM 1396 N N . SER A 1 191 ? 20.919 18.258 20.803 1.00 25.91 191 SER A N 1
ATOM 1397 C CA . SER A 1 191 ? 20.373 17.864 19.493 1.00 23.73 191 SER A CA 1
ATOM 1398 C C . SER A 1 191 ? 18.890 18.193 19.318 1.00 21.51 191 SER A C 1
ATOM 1399 O O . SER A 1 191 ? 18.322 17.862 18.290 1.00 19.83 191 SER A O 1
ATOM 1402 N N . ASN A 1 192 ? 18.285 18.848 20.313 1.00 18.90 192 ASN A N 1
ATOM 1403 C CA . ASN A 1 192 ? 16.834 18.906 20.405 1.00 17.49 192 ASN A CA 1
ATOM 1404 C C . ASN A 1 192 ? 16.191 19.649 19.270 1.00 15.24 192 ASN A C 1
ATOM 1405 O O . ASN A 1 192 ? 15.159 19.192 18.776 1.00 15.61 192 ASN A O 1
ATOM 1410 N N . HIS A 1 193 ? 16.751 20.790 18.861 1.00 12.82 193 HIS A N 1
ATOM 1411 C CA . HIS A 1 193 ? 16.094 21.578 17.815 1.00 13.01 193 HIS A CA 1
ATOM 1412 C C . HIS A 1 193 ? 15.977 20.780 16.544 1.00 12.30 193 HIS A C 1
ATOM 1413 O O . HIS A 1 193 ? 14.950 20.794 15.937 1.00 12.56 193 HIS A O 1
ATOM 1420 N N . GLU A 1 194 ? 17.033 20.091 16.143 1.00 13.14 194 GLU A N 1
ATOM 1421 C CA . GLU A 1 194 ? 16.965 19.287 14.915 1.00 14.53 194 GLU A CA 1
ATOM 1422 C C . GLU A 1 194 ? 16.021 18.087 15.044 1.00 13.56 194 GLU A C 1
ATOM 1423 O O . GLU A 1 194 ? 15.520 17.580 14.046 1.00 13.07 194 GLU A O 1
ATOM 1429 N N . PHE A 1 195 ? 15.771 17.634 16.276 1.00 13.10 195 PHE A N 1
ATOM 1430 C CA . PHE A 1 195 ? 14.831 16.561 16.495 1.00 11.87 195 PHE A CA 1
ATOM 1431 C C . PHE A 1 195 ? 13.418 16.972 16.088 1.00 12.75 195 PHE A C 1
ATOM 1432 O O . PHE A 1 195 ? 12.697 16.186 15.493 1.00 11.92 195 PHE A O 1
ATOM 1440 N N . ILE A 1 196 ? 13.017 18.212 16.391 1.00 12.94 196 ILE A N 1
ATOM 1441 C CA . ILE A 1 196 ? 11.697 18.723 15.997 1.00 12.49 196 ILE A CA 1
ATOM 1442 C C . ILE A 1 196 ? 11.532 18.584 14.501 1.00 11.77 196 ILE A C 1
ATOM 1443 O O . ILE A 1 196 ? 10.508 18.067 14.002 1.00 10.89 196 ILE A O 1
ATOM 1448 N N . THR A 1 197 ? 12.553 19.039 13.788 1.00 10.39 197 THR A N 1
ATOM 1449 C CA . THR A 1 197 ? 12.556 18.994 12.344 1.00 10.66 197 THR A CA 1
ATOM 1450 C C . THR A 1 197 ? 12.439 17.554 11.829 1.00 9.65 197 THR A C 1
ATOM 1451 O O . THR A 1 197 ? 11.698 17.267 10.888 1.00 9.50 197 THR A O 1
ATOM 1455 N N . TYR A 1 198 ? 13.223 16.671 12.424 1.00 10.21 198 TYR A N 1
ATOM 1456 C CA . TYR A 1 198 ? 13.286 15.261 12.038 1.00 10.17 198 TYR A CA 1
ATOM 1457 C C . TYR A 1 198 ? 11.920 14.596 12.314 1.00 10.35 198 TYR A C 1
ATOM 1458 O O . TYR A 1 198 ? 11.350 13.957 11.459 1.00 9.97 198 TYR A O 1
ATOM 1467 N N . ALA A 1 199 ? 11.412 14.763 13.520 1.00 10.74 199 ALA A N 1
ATOM 1468 C CA . ALA A 1 199 ? 10.157 14.110 13.908 1.00 11.14 199 ALA A CA 1
ATOM 1469 C C . ALA A 1 199 ? 9.003 14.670 13.062 1.00 10.61 199 ALA A C 1
ATOM 1470 O O . ALA A 1 199 ? 8.140 13.918 12.618 1.00 11.55 199 ALA A O 1
ATOM 1472 N N . ASN A 1 200 ? 9.010 15.972 12.807 1.00 9.84 200 ASN A N 1
ATOM 1473 C CA . ASN A 1 200 ? 7.984 16.554 11.958 1.00 10.20 200 ASN A CA 1
ATOM 1474 C C . ASN A 1 200 ? 8.047 15.940 10.561 1.00 9.44 200 ASN A C 1
ATOM 1475 O O . ASN A 1 200 ? 7.012 15.581 10.010 1.00 9.46 200 ASN A O 1
ATOM 1480 N N . LYS A 1 201 ? 9.244 15.771 10.016 1.00 8.89 201 LYS A N 1
ATOM 1481 C CA . LYS A 1 201 ? 9.380 15.232 8.644 1.00 10.24 201 LYS A CA 1
ATOM 1482 C C . LYS A 1 201 ? 8.819 13.815 8.533 1.00 10.54 201 LYS A C 1
ATOM 1483 O O . LYS A 1 201 ? 8.135 13.443 7.553 1.00 9.11 201 LYS A O 1
ATOM 1489 N N . LEU A 1 202 ? 9.085 13.057 9.590 1.00 11.06 202 LEU A N 1
ATOM 1490 C CA . LEU A 1 202 ? 8.592 11.678 9.716 1.00 10.70 202 LEU A CA 1
ATOM 1491 C C . LEU A 1 202 ? 7.054 11.659 9.814 1.00 10.08 202 LEU A C 1
ATOM 1492 O O . LEU A 1 202 ? 6.388 10.886 9.109 1.00 10.05 202 LEU A O 1
ATOM 1497 N N . SER A 1 203 ? 6.482 12.556 10.622 1.00 9.39 203 SER A N 1
ATOM 1498 C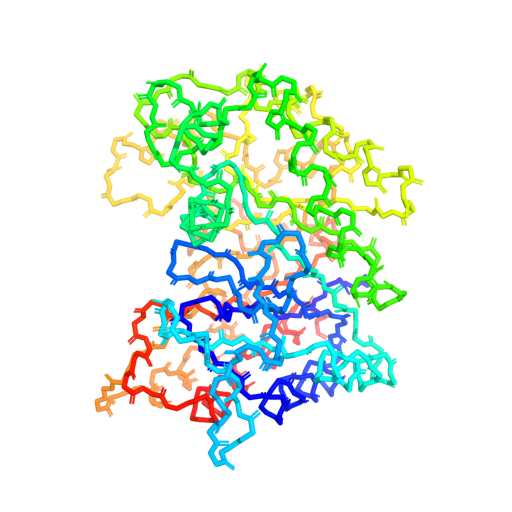 CA . SER A 1 203 ? 5.038 12.609 10.804 1.00 9.30 203 SER A CA 1
ATOM 1499 C C . SER A 1 203 ? 4.290 12.967 9.518 1.00 9.45 203 SER A C 1
ATOM 1500 O O . SER A 1 203 ? 3.229 12.372 9.245 1.00 7.95 203 SER A O 1
ATOM 1503 N N . TYR A 1 204 ? 4.814 13.944 8.751 1.00 7.84 204 TYR A N 1
ATOM 1504 C CA . TYR A 1 204 ? 4.146 14.343 7.501 1.00 9.01 204 TYR A CA 1
ATOM 1505 C C . TYR A 1 204 ? 4.316 13.277 6.375 1.00 7.93 204 TYR A C 1
ATOM 1506 O O . TYR A 1 204 ? 3.463 13.111 5.526 1.00 8.45 204 TYR A O 1
ATOM 1515 N N . PHE A 1 205 ? 5.423 12.542 6.412 1.00 8.05 205 PHE A N 1
ATOM 1516 C CA . PHE A 1 205 ? 5.624 11.415 5.510 1.00 7.64 205 PHE A CA 1
ATOM 1517 C C . PHE A 1 205 ? 4.568 10.344 5.842 1.00 7.43 205 PHE A C 1
ATOM 1518 O O . PHE A 1 205 ? 3.921 9.788 4.952 1.00 7.86 205 PHE A O 1
ATOM 1526 N N . LEU A 1 206 ? 4.395 10.039 7.120 1.00 7.59 206 LEU A N 1
ATOM 1527 C CA . LEU A 1 206 ? 3.353 9.077 7.539 1.00 7.71 206 LEU A CA 1
ATOM 1528 C C . LEU A 1 206 ? 1.931 9.544 7.191 1.00 8.26 206 LEU A C 1
ATOM 1529 O O . LEU A 1 206 ? 1.090 8.747 6.744 1.00 6.66 206 LEU A O 1
ATOM 1534 N N . GLU A 1 207 ? 1.654 10.820 7.444 1.00 9.09 207 GLU A N 1
ATOM 1535 C CA . GLU A 1 207 ? 0.382 11.439 7.094 1.00 11.00 207 GLU A CA 1
ATOM 1536 C C . GLU A 1 207 ? 0.067 11.202 5.625 1.00 11.57 207 GLU A C 1
ATOM 1537 O O . GLU A 1 207 ? -1.043 10.761 5.295 1.00 11.65 207 GLU A O 1
ATOM 1543 N N . LYS A 1 208 ? 1.041 11.396 4.739 1.00 12.36 208 LYS A N 1
ATOM 1544 C CA . LYS A 1 208 ? 0.780 11.186 3.317 1.00 13.63 208 LYS A CA 1
ATOM 1545 C C . LYS A 1 208 ? 0.470 9.717 3.017 1.00 13.53 208 LYS A C 1
ATOM 1546 O O . LYS A 1 208 ? -0.303 9.420 2.111 1.00 13.26 208 LYS A O 1
ATOM 1552 N N . LYS A 1 209 ? 1.065 8.801 3.790 1.00 12.70 209 LYS A N 1
ATOM 1553 C CA . LYS A 1 209 ? 0.758 7.374 3.724 1.00 12.13 209 LYS A CA 1
ATOM 1554 C C . LYS A 1 209 ? -0.561 6.970 4.397 1.00 12.09 209 LYS A C 1
ATOM 1555 O O . LYS A 1 209 ? -0.835 5.777 4.466 1.00 12.82 209 LYS A O 1
ATOM 1561 N N . GLY A 1 210 ? -1.313 7.921 4.956 1.00 10.99 210 GLY A N 1
ATOM 1562 C CA . GLY A 1 210 ? -2.593 7.648 5.586 1.00 11.41 210 GLY A CA 1
ATOM 1563 C C . GLY A 1 210 ? -2.426 7.111 7.005 1.00 11.20 210 GLY A C 1
ATOM 1564 O O . GLY A 1 210 ? -3.322 6.462 7.519 1.00 10.80 210 GLY A O 1
ATOM 1565 N N . LEU A 1 211 ? -1.272 7.372 7.620 1.00 10.14 211 LEU A N 1
ATOM 1566 C CA . LEU A 1 211 ? -0.997 6.952 8.975 1.00 11.26 211 LEU A CA 1
ATOM 1567 C C . LEU A 1 211 ? -0.763 8.125 9.951 1.00 11.17 211 LEU A C 1
ATOM 1568 O O . LEU A 1 211 ? -0.068 9.090 9.643 1.00 11.20 211 LEU A O 1
ATOM 1573 N N . LYS A 1 212 ? -1.300 7.962 11.149 1.00 10.37 212 LYS A N 1
ATOM 1574 C CA . LYS A 1 212 ? -0.982 8.799 12.284 1.00 10.15 212 LYS A CA 1
ATOM 1575 C C . LYS A 1 212 ? 0.323 8.354 12.930 1.00 9.28 212 LYS A C 1
ATOM 1576 O O . LYS A 1 212 ? 0.771 7.217 12.769 1.00 9.33 212 LYS A O 1
ATOM 1582 N N . THR A 1 213 ? 0.941 9.289 13.632 1.00 8.04 213 THR A N 1
ATOM 1583 C CA . THR A 1 213 ? 2.235 9.107 14.267 1.00 7.57 213 THR A CA 1
ATOM 1584 C C . THR A 1 213 ? 2.078 8.975 15.788 1.00 7.71 213 THR A C 1
ATOM 1585 O O . THR A 1 213 ? 1.358 9.742 16.434 1.00 6.60 213 THR A O 1
ATOM 1589 N N . ARG A 1 214 ? 2.761 7.985 16.338 1.00 8.16 214 ARG A N 1
ATOM 1590 C CA . ARG A 1 214 ? 2.982 7.864 17.768 1.00 7.59 214 ARG A CA 1
ATOM 1591 C C . ARG A 1 214 ? 4.469 8.100 18.059 1.00 7.74 214 ARG A C 1
ATOM 1592 O O . ARG A 1 214 ? 5.367 7.784 17.251 1.00 5.82 214 ARG A O 1
ATOM 1600 N N . MET A 1 215 ? 4.721 8.688 19.225 1.00 8.18 215 MET A N 1
ATOM 1601 C CA . MET A 1 215 ? 6.068 9.039 19.636 1.00 8.06 215 MET A CA 1
ATOM 1602 C C . MET A 1 215 ? 6.242 9.086 21.149 1.00 7.49 215 MET A C 1
ATOM 1603 O O . MET A 1 215 ? 5.351 9.537 21.840 1.00 8.74 215 MET A O 1
ATOM 1608 N N . TRP A 1 216 ? 7.414 8.644 21.649 1.00 6.97 216 TRP A N 1
ATOM 1609 C CA . TRP A 1 216 ? 7.766 8.714 23.060 1.00 7.82 216 TRP A CA 1
ATOM 1610 C C . TRP A 1 216 ? 7.893 10.207 23.470 1.00 8.49 216 TRP A C 1
ATOM 1611 O O . TRP A 1 216 ? 8.171 11.060 22.618 1.00 8.63 216 TRP A O 1
ATOM 1622 N N . ASN A 1 217 ? 7.668 10.533 24.747 1.00 8.89 217 ASN A N 1
ATOM 1623 C CA . ASN A 1 217 ? 7.678 11.973 25.155 1.00 9.27 217 ASN A CA 1
ATOM 1624 C C . ASN A 1 217 ? 9.037 12.644 25.349 1.00 9.23 217 ASN A C 1
ATOM 1625 O O . ASN A 1 217 ? 9.086 13.819 25.607 1.00 9.59 217 ASN A O 1
ATOM 1630 N N . ASP A 1 218 ? 10.128 11.898 25.225 1.00 10.52 218 ASP A N 1
ATOM 1631 C CA . ASP A 1 218 ? 11.415 12.318 25.735 1.00 10.57 218 ASP A CA 1
ATOM 1632 C C . ASP A 1 218 ? 11.895 13.672 25.151 1.00 11.32 218 ASP A C 1
ATOM 1633 O O . ASP A 1 218 ? 12.535 14.461 25.858 1.00 11.18 218 ASP A O 1
ATOM 1638 N N . GLY A 1 219 ? 11.595 13.897 23.872 1.00 10.83 219 GLY A N 1
ATOM 1639 C CA . GLY A 1 219 ? 12.070 15.074 23.165 1.00 11.80 219 GLY A CA 1
ATOM 1640 C C . GLY A 1 219 ? 11.169 16.262 23.239 1.00 11.31 219 GLY A C 1
ATOM 1641 O O . GLY A 1 219 ? 11.417 17.251 22.590 1.00 10.29 219 GLY A O 1
ATOM 1642 N N . LEU A 1 220 ? 10.127 16.166 24.073 1.00 12.09 220 LEU A N 1
ATOM 1643 C CA . LEU A 1 220 ? 9.147 17.230 24.208 1.00 11.56 220 LEU A CA 1
ATOM 1644 C C . LEU A 1 220 ? 9.568 18.112 25.356 1.00 12.07 220 LEU A C 1
ATOM 1645 O O . LEU A 1 220 ? 9.406 17.748 26.536 1.00 8.99 220 LEU A O 1
ATOM 1650 N N . ILE A 1 221 ? 10.166 19.256 24.994 1.00 12.55 221 ILE A N 1
ATOM 1651 C CA . ILE A 1 221 ? 10.654 20.204 25.980 1.00 12.45 221 ILE A CA 1
ATOM 1652 C C . ILE A 1 221 ? 9.939 21.531 25.825 1.00 12.00 221 ILE A C 1
ATOM 1653 O O . ILE A 1 221 ? 9.385 21.817 24.791 1.00 10.72 221 ILE A O 1
ATOM 1658 N N . LYS A 1 222 ? 9.923 22.322 26.887 1.00 12.39 222 LYS A N 1
ATOM 1659 C CA . LYS A 1 222 ? 9.214 23.621 26.881 1.00 13.25 222 LYS A CA 1
ATOM 1660 C C . LYS A 1 222 ? 9.702 24.596 25.815 1.00 12.75 222 LYS A C 1
ATOM 1661 O O . LYS A 1 222 ? 8.908 25.317 25.253 1.00 13.22 222 LYS A O 1
ATOM 1667 N N . ASN A 1 223 ? 11.012 24.596 25.550 1.00 12.72 223 ASN A N 1
ATOM 1668 C CA . ASN A 1 223 ? 11.627 25.503 24.582 1.00 13.53 223 ASN A CA 1
ATOM 1669 C C . ASN A 1 223 ? 11.157 25.345 23.171 1.00 13.64 223 ASN A C 1
ATOM 1670 O O . ASN A 1 223 ? 11.182 26.324 22.421 1.00 14.74 223 ASN A O 1
ATOM 1675 N N . THR A 1 224 ? 10.745 24.130 22.806 1.00 13.28 224 THR A N 1
ATOM 1676 C CA . THR A 1 224 ? 10.519 23.767 21.391 1.00 12.86 224 THR A CA 1
ATOM 1677 C C . THR A 1 224 ? 9.219 22.988 21.089 1.00 13.18 224 THR A C 1
ATOM 1678 O O . THR A 1 224 ? 8.866 22.832 19.946 1.00 12.94 224 THR A O 1
ATOM 1682 N N . PHE A 1 225 ? 8.530 22.460 22.095 1.00 12.73 225 PHE A N 1
ATOM 1683 C CA . PHE A 1 225 ? 7.438 21.522 21.793 1.00 14.02 225 PHE A CA 1
ATOM 1684 C C . PHE A 1 225 ? 6.304 22.104 20.980 1.00 13.12 225 PHE A C 1
ATOM 1685 O O . PHE A 1 225 ? 5.631 21.384 20.296 1.00 12.52 225 PHE A O 1
ATOM 1693 N N . GLU A 1 226 ? 6.101 23.413 21.050 1.00 13.59 226 GLU A N 1
ATOM 1694 C CA . GLU A 1 226 ? 5.068 24.055 20.301 1.00 13.24 226 GLU A CA 1
ATOM 1695 C C . GLU A 1 226 ? 5.363 24.053 18.804 1.00 12.57 226 GLU A C 1
ATOM 1696 O O . GLU A 1 226 ? 4.467 24.357 18.047 1.00 11.63 226 GLU A O 1
ATOM 1702 N N . GLN A 1 227 ? 6.578 23.663 18.382 1.00 11.16 227 GLN A N 1
ATOM 1703 C CA . GLN A 1 227 ? 6.929 23.508 16.949 1.00 11.72 227 GLN A CA 1
ATOM 1704 C C . GLN A 1 227 ? 6.575 22.119 16.374 1.00 12.03 227 GLN A C 1
ATOM 1705 O O . GLN A 1 227 ? 6.636 21.889 15.189 1.00 12.41 227 GLN A O 1
ATOM 1711 N N . ILE A 1 228 ? 6.202 21.198 17.246 1.00 12.94 228 ILE A N 1
ATOM 1712 C CA . ILE A 1 228 ? 5.891 19.809 16.871 1.00 14.19 228 ILE A CA 1
ATOM 1713 C C . ILE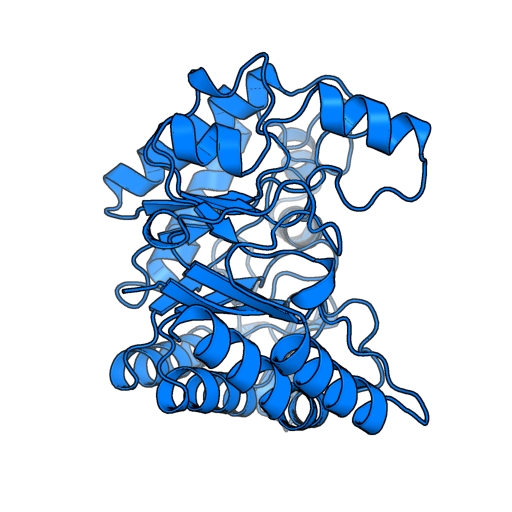 A 1 228 ? 4.526 19.785 16.242 1.00 12.31 228 ILE A C 1
ATOM 1714 O O . ILE A 1 228 ? 3.641 20.511 16.687 1.00 10.96 228 ILE A O 1
ATOM 1719 N N . ASN A 1 229 ? 4.382 18.980 15.195 1.00 10.71 229 ASN A N 1
ATOM 1720 C CA . ASN A 1 229 ? 3.095 18.676 14.572 1.00 10.95 229 ASN A CA 1
ATOM 1721 C C . ASN A 1 229 ? 2.107 18.338 15.671 1.00 10.32 229 ASN A C 1
ATOM 1722 O O . ASN A 1 229 ? 2.300 17.363 16.377 1.00 9.09 229 ASN A O 1
ATOM 1727 N N . PRO A 1 230 ? 1.046 19.135 15.817 1.00 10.77 230 PRO A N 1
ATOM 1728 C CA . PRO A 1 230 ? 0.181 18.848 16.949 1.00 10.84 230 PRO A CA 1
ATOM 1729 C C . PRO A 1 230 ? -0.641 17.596 16.788 1.00 10.40 230 PRO A C 1
ATOM 1730 O O . PRO A 1 230 ? -1.322 17.239 17.722 1.00 10.26 230 PRO A O 1
ATOM 1734 N N . ASN A 1 231 ? -0.620 16.971 15.602 1.00 8.73 231 ASN A N 1
ATOM 1735 C CA . ASN A 1 231 ? -1.293 15.696 15.413 1.00 9.61 231 ASN A CA 1
ATOM 1736 C C . ASN A 1 231 ? -0.468 14.470 15.883 1.00 9.91 231 ASN A C 1
ATOM 1737 O O . ASN A 1 231 ? -0.990 13.340 15.936 1.00 8.61 231 ASN A O 1
ATOM 1742 N N . ILE A 1 232 ? 0.799 14.678 16.207 1.00 9.92 232 ILE A N 1
ATOM 1743 C CA . ILE A 1 232 ? 1.612 13.535 16.647 1.00 10.39 232 ILE A CA 1
ATOM 1744 C C . ILE A 1 232 ? 1.056 13.137 18.000 1.00 10.43 232 ILE A C 1
ATOM 1745 O O . ILE A 1 232 ? 0.709 14.015 18.840 1.00 10.23 232 ILE A O 1
ATOM 1750 N N . GLU A 1 233 ? 0.898 11.828 18.190 1.00 10.13 233 GLU A N 1
ATOM 1751 C CA . GLU A 1 233 ? 0.280 11.301 19.403 1.00 10.01 233 GLU A CA 1
ATOM 1752 C C . GLU A 1 233 ? 1.356 10.780 20.337 1.00 9.92 233 GLU A C 1
ATOM 1753 O O . GLU A 1 233 ? 2.269 10.091 19.897 1.00 11.04 233 GLU A O 1
ATOM 1759 N N . ILE A 1 234 ? 1.278 11.166 21.612 1.00 8.02 234 ILE A N 1
ATOM 1760 C CA . ILE A 1 234 ? 2.363 10.931 22.540 1.00 8.29 234 ILE A CA 1
ATOM 1761 C C . ILE A 1 234 ? 2.123 9.719 23.454 1.00 8.66 234 ILE A C 1
ATOM 1762 O O . ILE A 1 234 ? 1.045 9.605 24.091 1.00 9.76 234 ILE A O 1
ATOM 1767 N N . THR A 1 235 ? 3.121 8.832 23.500 1.00 7.68 235 THR A N 1
ATOM 1768 C CA . THR A 1 235 ? 3.187 7.747 24.492 1.00 7.99 235 THR A CA 1
ATOM 1769 C C . THR A 1 235 ? 4.101 8.172 25.642 1.00 8.08 235 THR A C 1
ATOM 1770 O O . THR A 1 235 ? 5.332 8.133 25.533 1.00 8.63 235 THR A O 1
ATOM 1774 N N . TYR A 1 236 ? 3.475 8.639 26.731 1.00 9.67 236 TYR A N 1
ATOM 1775 C CA . TYR A 1 236 ? 4.137 9.356 27.834 1.00 8.86 236 TYR A CA 1
ATOM 1776 C C . TYR A 1 236 ? 4.516 8.414 28.955 1.00 8.84 236 TYR A C 1
ATOM 1777 O O . TYR A 1 236 ? 3.640 7.971 29.738 1.00 9.56 236 TYR A O 1
ATOM 1786 N N . TRP A 1 237 ? 5.805 8.096 29.040 1.00 8.58 237 TRP A N 1
ATOM 1787 C CA . TRP A 1 237 ? 6.274 7.046 29.944 1.00 9.46 237 TRP A CA 1
ATOM 1788 C C . TRP A 1 237 ? 6.932 7.514 31.244 1.00 10.53 237 TRP A C 1
ATOM 1789 O O . TRP A 1 237 ? 6.852 6.831 32.256 1.00 8.82 237 TRP A O 1
ATOM 1800 N N . SER A 1 238 ? 7.603 8.665 31.175 1.00 11.07 238 SER A N 1
ATOM 1801 C CA . SER A 1 238 ? 8.260 9.236 32.344 1.00 12.02 238 SER A CA 1
ATOM 1802 C C . SER A 1 238 ? 8.547 10.727 32.114 1.00 12.69 238 SER A C 1
ATOM 1803 O O . SER A 1 238 ? 8.936 11.135 31.005 1.00 12.83 238 SER A O 1
ATOM 1806 N N . TYR A 1 239 ? 8.404 11.518 33.173 1.00 14.28 239 TYR A N 1
ATOM 1807 C CA . TYR A 1 239 ? 8.809 12.925 33.165 1.00 14.68 239 TYR A CA 1
ATOM 1808 C C . TYR A 1 239 ? 10.312 13.087 32.990 1.00 15.43 239 TYR A C 1
ATOM 1809 O O . TYR A 1 239 ? 10.773 14.094 32.459 1.00 15.68 239 TYR A O 1
ATOM 1818 N N . ASP A 1 240 ? 11.091 12.117 33.447 1.00 15.69 240 ASP A N 1
ATOM 1819 C CA . ASP A 1 240 ? 12.538 12.310 33.557 1.00 16.60 240 ASP A CA 1
ATOM 1820 C C . ASP A 1 240 ? 13.410 11.142 33.120 1.00 16.06 240 ASP A C 1
ATOM 1821 O O . ASP A 1 240 ? 14.628 11.080 33.430 1.00 15.23 240 ASP A O 1
ATOM 1826 N N . GLY A 1 241 ? 12.819 10.236 32.349 1.00 15.58 241 GLY A N 1
ATOM 1827 C CA . GLY A 1 241 ? 13.551 9.126 31.812 1.00 16.13 241 GLY A CA 1
ATOM 1828 C C . GLY A 1 241 ? 13.919 8.108 32.854 1.00 16.16 241 GLY A C 1
ATOM 1829 O O . GLY A 1 241 ? 14.783 7.263 32.633 1.00 15.99 241 GLY A O 1
ATOM 1830 N N . ASP A 1 242 ? 13.261 8.202 33.999 1.00 17.57 242 ASP A N 1
ATOM 1831 C CA . ASP A 1 242 ? 13.547 7.354 35.146 1.00 18.74 242 ASP A CA 1
ATOM 1832 C C . ASP A 1 242 ? 15.016 7.387 35.520 1.00 19.62 242 ASP A C 1
ATOM 1833 O O . ASP A 1 242 ? 15.563 6.382 35.932 1.00 18.23 242 ASP A O 1
ATOM 1838 N N . THR A 1 243 ? 15.637 8.553 35.399 1.00 20.94 243 THR A N 1
ATOM 1839 C CA . THR A 1 243 ? 17.026 8.722 35.839 1.00 22.99 243 THR A CA 1
ATOM 1840 C C . THR A 1 243 ? 17.106 8.556 37.364 1.00 24.87 243 THR A C 1
ATOM 1841 O O . THR A 1 243 ? 16.229 8.967 38.116 1.00 24.15 243 THR A O 1
ATOM 1845 N N . GLN A 1 244 ? 18.175 7.900 37.772 1.00 27.65 244 GLN A N 1
ATOM 1846 C CA . GLN A 1 244 ? 18.501 7.616 39.164 1.00 29.82 244 GLN A CA 1
ATOM 1847 C C . GLN A 1 244 ? 19.325 8.776 39.765 1.00 30.40 244 GLN A C 1
ATOM 1848 O O . GLN A 1 244 ? 19.497 8.848 40.976 1.00 31.18 244 GLN A O 1
ATOM 1854 N N . ASP A 1 245 ? 19.818 9.671 38.897 1.00 31.03 245 ASP A N 1
ATOM 1855 C CA . ASP A 1 245 ? 20.512 10.912 39.286 1.00 30.97 245 ASP A CA 1
ATOM 1856 C C . ASP A 1 245 ? 19.548 12.069 39.582 1.00 30.85 245 ASP A C 1
ATOM 1857 O O . ASP A 1 245 ? 18.993 12.652 38.651 1.00 30.67 245 ASP A O 1
ATOM 1862 N N . LYS A 1 246 ? 19.407 12.446 40.857 1.00 30.57 246 LYS A N 1
ATOM 1863 C CA . LYS A 1 246 ? 18.381 13.414 41.275 1.00 30.70 246 LYS A CA 1
ATOM 1864 C C . LYS A 1 246 ? 18.542 14.844 40.735 1.00 29.82 246 LYS A C 1
ATOM 1865 O O . LYS A 1 246 ? 17.557 15.573 40.619 1.00 28.72 246 LYS A O 1
ATOM 1871 N N . ASN A 1 247 ? 19.775 15.231 40.429 1.00 29.47 247 ASN A N 1
ATOM 1872 C CA . ASN A 1 247 ? 20.051 16.521 39.797 1.00 29.58 247 ASN A CA 1
ATOM 1873 C C . ASN A 1 247 ? 19.592 16.507 38.345 1.00 28.67 247 ASN A C 1
ATOM 1874 O O . ASN A 1 247 ? 19.012 17.471 37.876 1.00 28.12 247 ASN A O 1
ATOM 1879 N N . GLU A 1 248 ? 19.888 15.404 37.650 1.00 27.77 248 GLU A N 1
ATOM 1880 C CA . GLU A 1 248 ? 19.343 15.132 36.317 1.00 27.62 248 GLU A CA 1
ATOM 1881 C C . GLU A 1 248 ? 17.796 15.070 36.294 1.00 26.45 248 GLU A C 1
ATOM 1882 O O . GLU A 1 248 ? 17.151 15.721 35.487 1.00 25.25 248 GLU A O 1
ATOM 1888 N N . ALA A 1 249 ? 17.197 14.313 37.210 1.00 26.19 249 ALA A N 1
ATOM 1889 C CA . ALA A 1 249 ? 15.736 14.325 37.364 1.00 25.31 249 ALA A CA 1
ATOM 1890 C C . ALA A 1 249 ? 15.172 15.740 37.493 1.00 25.31 249 ALA A C 1
ATOM 1891 O O . ALA A 1 249 ? 14.203 16.076 36.815 1.00 23.87 249 ALA A O 1
ATOM 1893 N N . ALA A 1 250 ? 15.767 16.564 38.371 1.00 26.21 250 ALA A N 1
ATOM 1894 C CA . ALA A 1 250 ? 15.347 17.975 38.539 1.00 26.35 250 ALA A CA 1
ATOM 1895 C C . ALA A 1 250 ? 15.509 18.856 37.265 1.00 26.44 250 ALA A C 1
ATOM 1896 O O . ALA A 1 250 ? 14.607 19.630 36.906 1.00 26.29 250 ALA A O 1
ATOM 1898 N N . GLU A 1 251 ? 16.628 18.730 36.560 1.00 27.23 251 GLU A N 1
ATOM 1899 C CA . GLU A 1 251 ? 16.784 19.446 35.268 1.00 27.49 251 GLU A CA 1
ATOM 1900 C C . GLU A 1 251 ? 15.714 19.028 34.262 1.00 26.29 251 GLU A C 1
ATOM 1901 O O . GLU A 1 251 ? 15.087 19.864 33.600 1.00 25.43 251 GLU A O 1
ATOM 1907 N N . ARG A 1 252 ? 15.531 17.719 34.115 1.00 24.90 252 ARG A N 1
ATOM 1908 C CA . ARG A 1 252 ? 14.564 17.229 33.111 1.00 24.37 252 ARG A CA 1
ATOM 1909 C C . ARG A 1 252 ? 13.147 17.689 33.442 1.00 23.02 252 ARG A C 1
ATOM 1910 O O . ARG A 1 252 ? 12.398 18.112 32.567 1.00 22.35 252 ARG A O 1
ATOM 1918 N N . ARG A 1 253 ? 12.795 17.680 34.716 1.00 22.30 253 ARG A N 1
ATOM 1919 C CA . ARG A 1 253 ? 11.452 18.107 35.112 1.00 22.24 253 ARG A CA 1
ATOM 1920 C C . ARG A 1 253 ? 11.199 19.597 34.896 1.00 22.43 253 ARG A C 1
ATOM 1921 O O . ARG A 1 253 ? 10.059 20.032 34.712 1.00 23.08 253 ARG A O 1
ATOM 1929 N N . ASP A 1 254 ? 12.271 20.376 34.917 1.00 22.29 254 ASP A N 1
ATOM 1930 C CA . ASP A 1 254 ? 12.186 21.806 34.655 1.00 22.51 254 ASP A CA 1
ATOM 1931 C C . ASP A 1 254 ? 12.195 22.092 33.170 1.00 21.92 254 ASP A C 1
ATOM 1932 O O . ASP A 1 254 ? 11.664 23.078 32.721 1.00 22.41 254 ASP A O 1
ATOM 1937 N N . MET A 1 255 ? 12.830 21.224 32.405 1.00 21.26 255 MET A N 1
ATOM 1938 C CA . MET A 1 255 ? 12.987 21.467 30.983 1.00 20.82 255 MET A CA 1
ATOM 1939 C C . MET A 1 255 ? 11.882 20.810 30.164 1.00 19.15 255 MET A C 1
ATOM 1940 O O . MET A 1 255 ? 11.408 21.357 29.206 1.00 17.35 255 MET A O 1
ATOM 1945 N N . ARG A 1 256 ? 11.539 19.578 30.514 1.00 18.08 256 ARG A N 1
ATOM 1946 C CA . ARG A 1 256 ? 10.584 18.814 29.729 1.00 17.15 256 ARG A CA 1
ATOM 1947 C C . ARG A 1 256 ? 9.153 19.268 29.975 1.00 15.90 256 ARG A C 1
ATOM 1948 O O . ARG A 1 256 ? 8.833 19.843 31.016 1.00 14.48 256 ARG A O 1
ATOM 1956 N N . VAL A 1 257 ? 8.279 18.961 29.019 1.00 15.12 257 VAL A N 1
ATOM 1957 C CA . VAL A 1 257 ? 6.853 19.205 29.189 1.00 15.76 257 VAL A CA 1
ATOM 1958 C C . VAL A 1 257 ? 6.197 18.059 30.040 1.00 14.31 257 VAL A C 1
ATOM 1959 O O . VAL A 1 257 ? 6.489 16.884 29.875 1.00 13.99 257 VAL A O 1
ATOM 1963 N N . SER A 1 258 ? 5.319 18.428 30.950 1.00 13.38 258 SER A N 1
ATOM 1964 C CA . SER A 1 258 ? 4.529 17.445 31.716 1.00 14.07 258 SER A CA 1
ATOM 1965 C C . SER A 1 258 ? 3.356 16.925 30.871 1.00 13.52 258 SER A C 1
ATOM 1966 O O . SER A 1 258 ? 2.981 17.524 29.859 1.00 13.58 258 SER A O 1
ATOM 1969 N N . LEU A 1 259 ? 2.776 15.820 31.311 1.00 13.58 259 LEU A N 1
ATOM 1970 C CA . LEU A 1 259 ? 1.639 15.272 30.640 1.00 13.15 259 LEU A CA 1
ATOM 1971 C C . LEU A 1 259 ? 0.491 16.317 30.659 1.00 13.53 259 LEU A C 1
ATOM 1972 O O . LEU A 1 259 ? -0.107 16.566 29.621 1.00 11.65 259 LEU A O 1
ATOM 1977 N N . PRO A 1 260 ? 0.193 16.942 31.830 1.00 13.62 260 PRO A N 1
ATOM 1978 C CA . PRO A 1 260 ? -0.870 17.927 31.787 1.00 13.95 260 PRO A CA 1
ATOM 1979 C C . PRO A 1 260 ? -0.592 19.084 30.834 1.00 13.51 260 PRO A C 1
ATOM 1980 O O . PRO A 1 260 ? -1.506 19.585 30.214 1.00 14.90 260 PRO A O 1
ATOM 1984 N N . GLU A 1 261 ? 0.656 19.514 30.751 1.00 13.86 261 GLU A N 1
ATOM 1985 C CA . GLU A 1 261 ? 1.024 20.585 29.825 1.00 14.38 261 GLU A CA 1
ATOM 1986 C C . GLU A 1 261 ? 0.724 20.232 28.378 1.00 13.75 261 GLU A C 1
ATOM 1987 O O . GLU A 1 261 ? 0.249 21.072 27.606 1.00 13.32 261 GLU A O 1
ATOM 1993 N N . LEU A 1 262 ? 0.939 18.964 28.027 1.00 13.84 262 LEU A N 1
ATOM 1994 C CA . LEU A 1 262 ? 0.627 18.458 26.704 1.00 13.00 262 LEU A CA 1
ATOM 1995 C C . LEU A 1 262 ? -0.871 18.446 26.471 1.00 13.59 262 LEU A C 1
ATOM 1996 O O . LEU A 1 262 ? -1.338 18.859 25.414 1.00 13.56 262 LEU A O 1
ATOM 2001 N N . LEU A 1 263 ? -1.616 17.988 27.481 1.00 14.10 263 LEU A N 1
ATOM 2002 C CA . LEU A 1 263 ? -3.092 17.945 27.395 1.00 15.27 263 LEU A CA 1
ATOM 2003 C C . LEU A 1 263 ? -3.667 19.337 27.202 1.00 15.78 263 LEU A C 1
ATOM 2004 O O . LEU A 1 263 ? -4.572 19.547 26.392 1.00 15.31 263 LEU A O 1
ATOM 2009 N N . ALA A 1 264 ? -3.093 20.291 27.939 1.00 16.76 264 ALA A N 1
ATOM 2010 C CA . ALA A 1 264 ? -3.524 21.696 27.848 1.00 17.11 264 ALA A CA 1
ATOM 2011 C C . ALA A 1 264 ? -3.323 22.264 26.453 1.00 18.15 264 ALA A C 1
ATOM 2012 O O . ALA A 1 264 ? -4.145 23.062 26.016 1.00 18.65 264 ALA A O 1
ATOM 2014 N N . LYS A 1 265 ? -2.249 21.847 25.761 1.00 18.44 265 LYS A N 1
ATOM 2015 C CA . LYS A 1 265 ? -2.025 22.223 24.384 1.00 18.54 265 LYS A CA 1
ATOM 2016 C C . LYS A 1 265 ? -2.823 21.422 23.360 1.00 17.90 265 LYS A C 1
ATOM 2017 O O . LYS A 1 265 ? -2.737 21.699 22.201 1.00 20.30 265 LYS A O 1
ATOM 2023 N N . GLY A 1 266 ? -3.609 20.447 23.757 1.00 16.09 266 GLY A N 1
ATOM 2024 C CA . GLY A 1 266 ? -4.419 19.729 22.781 1.00 15.57 266 GLY A CA 1
ATOM 2025 C C . GLY A 1 266 ? -3.871 18.409 22.251 1.00 15.01 266 GLY A C 1
ATOM 2026 O O . GLY A 1 266 ? -4.476 17.803 21.368 1.00 15.33 266 GLY A O 1
ATOM 2027 N N . PHE A 1 267 ? -2.743 17.946 22.777 1.00 14.58 267 PHE A N 1
ATOM 2028 C CA . PHE A 1 267 ? -2.157 16.708 22.292 1.00 13.20 267 PHE A CA 1
ATOM 2029 C C . PHE A 1 267 ? -2.960 15.515 22.711 1.00 12.70 267 PHE A C 1
ATOM 2030 O O . PHE A 1 267 ? -3.451 15.436 23.840 1.00 11.57 267 PHE A O 1
ATOM 2038 N N . THR A 1 268 ? -3.025 14.542 21.792 1.00 11.38 268 THR A N 1
ATOM 2039 C CA . THR A 1 268 ? -3.368 13.179 22.149 1.00 10.69 268 THR A CA 1
ATOM 2040 C C . THR A 1 268 ? -2.226 12.581 22.942 1.00 10.14 268 THR A C 1
ATOM 2041 O O . THR A 1 268 ? -1.089 12.550 22.485 1.00 8.96 268 THR A O 1
ATOM 2045 N N . VAL A 1 269 ? -2.519 12.130 24.159 1.00 10.30 269 VAL A N 1
ATOM 2046 C CA . VAL A 1 269 ? -1.499 11.529 24.984 1.00 9.68 269 VAL A CA 1
ATOM 2047 C C . VAL A 1 269 ? -2.031 10.226 25.601 1.00 10.47 269 VAL A C 1
ATOM 2048 O O . VAL A 1 269 ? -3.088 10.221 26.254 1.00 11.41 269 VAL A O 1
ATOM 2052 N N . LEU A 1 270 ? -1.244 9.161 25.453 1.00 9.95 270 LEU A N 1
ATOM 2053 C CA . LEU A 1 270 ? -1.474 7.885 26.149 1.00 10.03 270 LEU A CA 1
ATOM 2054 C C . LEU A 1 270 ? -0.496 7.765 27.300 1.00 10.20 270 LEU A C 1
ATOM 2055 O O . LEU A 1 270 ? 0.686 8.106 27.162 1.00 10.17 270 LEU A O 1
ATOM 2060 N N . ASN A 1 271 ? -1.002 7.258 28.416 1.00 8.73 271 ASN A N 1
ATOM 2061 C CA . ASN A 1 271 ? -0.249 7.155 29.620 1.00 9.36 271 ASN A CA 1
ATOM 2062 C C . ASN A 1 271 ? 0.455 5.798 29.663 1.00 8.00 271 ASN A C 1
ATOM 2063 O O . ASN A 1 271 ? -0.171 4.760 29.751 1.00 7.71 271 ASN A O 1
ATOM 2068 N N . TYR A 1 272 ? 1.767 5.829 29.608 1.00 7.92 272 TYR A N 1
ATOM 2069 C CA . TYR A 1 272 ? 2.580 4.625 29.649 1.00 8.69 272 TYR A CA 1
ATOM 2070 C C . TYR A 1 272 ? 3.338 4.517 30.986 1.00 9.55 272 TYR A C 1
ATOM 2071 O O . TYR A 1 272 ? 4.251 3.703 31.102 1.00 10.51 272 TYR A O 1
ATOM 2080 N N . ASN A 1 273 ? 2.959 5.375 31.958 1.00 11.12 273 ASN A N 1
ATOM 2081 C CA . ASN A 1 273 ? 3.624 5.487 33.306 1.00 11.13 273 ASN A CA 1
ATOM 2082 C C . ASN A 1 273 ? 4.476 4.294 33.652 1.00 11.19 273 ASN A C 1
ATOM 2083 O O . ASN A 1 273 ? 3.940 3.248 33.995 1.00 11.94 273 ASN A O 1
ATOM 2088 N N . SER A 1 274 ? 5.802 4.456 33.605 1.00 11.46 274 SER A N 1
ATOM 2089 C CA . SER A 1 274 ? 6.730 3.341 33.812 1.00 11.86 274 SER A CA 1
ATOM 2090 C C . SER A 1 274 ? 6.646 2.749 35.226 1.00 12.96 274 SER A C 1
ATOM 2091 O O . SER A 1 274 ? 6.859 1.573 35.411 1.00 13.62 274 SER A O 1
ATOM 2094 N N . TYR A 1 275 ? 6.278 3.538 36.224 1.00 13.02 275 TYR A N 1
ATOM 2095 C CA . TYR A 1 275 ? 6.172 2.940 37.556 1.00 13.49 275 TYR A CA 1
ATOM 2096 C C . TYR A 1 275 ? 5.148 1.8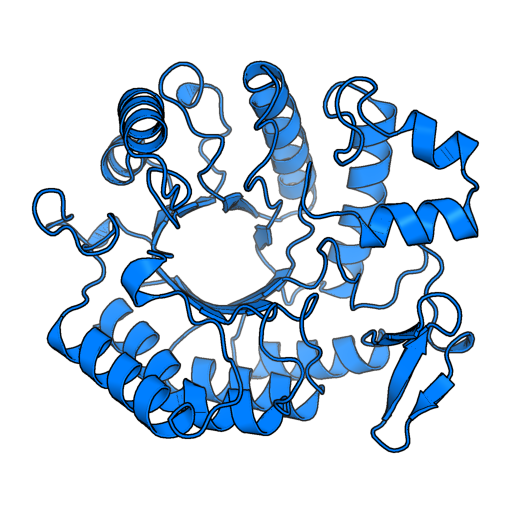11 37.653 1.00 12.61 275 TYR A C 1
ATOM 2097 O O . TYR A 1 275 ? 5.463 0.758 38.215 1.00 12.84 275 TYR A O 1
ATOM 2106 N N . TYR A 1 276 ? 3.932 2.033 37.154 1.00 11.17 276 TYR A N 1
ATOM 2107 C CA . TYR A 1 276 ? 2.852 1.026 37.226 1.00 11.20 276 TYR A CA 1
ATOM 2108 C C . TYR A 1 276 ? 2.705 0.131 35.986 1.00 10.83 276 TYR A C 1
ATOM 2109 O O . TYR A 1 276 ? 2.141 -0.969 36.057 1.00 10.63 276 TYR A O 1
ATOM 2118 N N . LEU A 1 277 ? 3.157 0.649 34.856 1.00 10.19 277 LEU A N 1
ATOM 2119 C CA . LEU A 1 277 ? 2.815 0.084 33.573 1.00 10.14 277 LEU A CA 1
ATOM 2120 C C . LEU A 1 277 ? 3.974 -0.508 32.798 1.00 9.17 277 LEU A C 1
ATOM 2121 O O . LEU A 1 277 ? 3.747 -1.040 31.720 1.00 9.22 277 LEU A O 1
ATOM 2126 N N . TYR A 1 278 ? 5.185 -0.440 33.331 1.00 8.90 278 TYR A N 1
ATOM 2127 C CA . TYR A 1 278 ? 6.325 -1.207 32.786 1.00 9.28 278 TYR A CA 1
ATOM 2128 C C . TYR A 1 278 ? 6.504 -2.446 33.637 1.00 10.23 278 TYR A C 1
ATOM 2129 O O . TYR A 1 278 ? 6.451 -2.368 34.868 1.00 8.64 278 TYR A O 1
ATOM 2138 N N . ILE A 1 279 ? 6.699 -3.581 32.962 1.00 10.43 279 ILE A N 1
ATOM 2139 C CA . ILE A 1 279 ? 7.198 -4.773 33.626 1.00 10.73 279 ILE A CA 1
ATOM 2140 C C . ILE A 1 279 ? 8.418 -5.264 32.843 1.00 10.30 279 ILE A C 1
ATOM 2141 O O . ILE A 1 279 ? 8.419 -5.268 31.592 1.00 10.57 279 ILE A O 1
ATOM 2146 N N . VAL A 1 280 ? 9.445 -5.700 33.577 1.00 9.62 280 VAL A N 1
ATOM 2147 C CA . VAL A 1 280 ? 10.679 -6.213 33.017 1.00 10.57 280 VAL A CA 1
ATOM 2148 C C . VAL A 1 280 ? 10.889 -7.653 33.527 1.00 11.53 280 VAL A C 1
ATOM 2149 O O . VAL A 1 280 ? 11.578 -7.910 34.535 1.00 11.08 280 VAL A O 1
ATOM 2153 N N . PRO A 1 281 ? 10.271 -8.608 32.845 1.00 11.51 281 PRO A N 1
ATOM 2154 C CA . PRO A 1 281 ? 10.370 -9.959 33.369 1.00 12.59 281 PRO A CA 1
ATOM 2155 C C . PRO A 1 281 ? 11.795 -10.484 33.488 1.00 13.02 281 PRO A C 1
ATOM 2156 O O . PRO A 1 281 ? 12.658 -10.289 32.612 1.00 11.41 281 PRO A O 1
ATOM 2160 N N . LYS A 1 282 ? 12.006 -11.142 34.622 1.00 15.05 282 LYS A N 1
ATOM 2161 C CA . LYS A 1 282 ? 13.275 -11.755 34.945 1.00 16.31 282 LYS A CA 1
ATOM 2162 C C . LYS A 1 282 ? 12.993 -13.036 35.717 1.00 17.03 282 LYS A C 1
ATOM 2163 O O . LYS A 1 282 ? 12.253 -13.029 36.695 1.00 16.24 282 LYS A O 1
ATOM 2169 N N . ALA A 1 283 ? 13.575 -14.142 35.254 1.00 18.48 283 ALA A N 1
ATOM 2170 C CA . ALA A 1 283 ? 13.441 -15.413 35.943 1.00 19.42 283 ALA A CA 1
ATOM 2171 C C . ALA A 1 283 ? 14.055 -15.290 37.349 1.00 20.40 283 ALA A C 1
ATOM 2172 O O . ALA A 1 283 ? 15.116 -14.721 37.520 1.00 20.25 283 ALA A O 1
ATOM 2174 N N . SER A 1 284 ? 13.361 -15.846 38.338 1.00 21.33 284 SER A N 1
ATOM 2175 C CA . SER A 1 284 ? 13.760 -15.788 39.733 1.00 21.59 284 SER A CA 1
ATOM 2176 C C . SER A 1 284 ? 12.775 -16.640 40.485 1.00 22.84 284 SER A C 1
ATOM 2177 O O . SER A 1 284 ? 11.697 -16.950 39.958 1.00 21.75 284 SER A O 1
ATOM 2180 N N . PRO A 1 285 ? 13.131 -17.013 41.738 1.00 24.66 285 PRO A N 1
ATOM 2181 C CA . PRO A 1 285 ? 12.181 -17.724 42.606 1.00 25.17 285 PRO A CA 1
ATOM 2182 C C . PRO A 1 285 ? 10.836 -17.004 42.810 1.00 25.26 285 PRO A C 1
ATOM 2183 O O . PRO A 1 285 ? 9.851 -17.672 43.109 1.00 25.97 285 PRO A O 1
ATOM 2187 N N . THR A 1 286 ? 10.785 -15.674 42.684 1.00 24.59 286 THR A N 1
ATOM 2188 C CA . THR A 1 286 ? 9.514 -14.943 42.968 1.00 24.38 286 THR A CA 1
ATOM 2189 C C . THR A 1 286 ? 8.848 -14.300 41.731 1.00 23.23 286 THR A C 1
ATOM 2190 O O . THR A 1 286 ? 8.005 -13.404 41.873 1.00 23.42 286 THR A O 1
ATOM 2194 N N . PHE A 1 287 ? 9.220 -14.735 40.532 1.00 22.42 287 PHE A N 1
ATOM 2195 C CA . PHE A 1 287 ? 8.768 -14.029 39.316 1.00 21.27 287 PHE A CA 1
ATOM 2196 C C . PHE A 1 287 ? 7.249 -14.055 39.204 1.00 20.66 287 PHE A C 1
ATOM 2197 O O . PHE A 1 287 ? 6.600 -13.050 39.011 1.00 19.06 287 PHE A O 1
ATOM 2205 N N . SER A 1 288 ? 6.697 -15.240 39.359 1.00 21.27 288 SER A N 1
ATOM 2206 C CA . SER A 1 288 ? 5.276 -15.444 39.221 1.00 21.70 288 SER A CA 1
ATOM 2207 C C . SER A 1 288 ? 4.446 -14.742 40.334 1.00 21.47 288 SER A C 1
ATOM 2208 O O . SER A 1 288 ? 3.406 -14.129 40.061 1.00 21.24 288 SER A O 1
ATOM 2211 N N . GLN A 1 289 ? 4.954 -14.739 41.566 1.00 21.59 289 GLN A N 1
ATOM 2212 C CA . GLN A 1 289 ? 4.328 -14.021 42.695 1.00 21.28 289 GLN A CA 1
ATOM 2213 C C . GLN A 1 289 ? 4.354 -12.516 42.513 1.00 20.07 289 GLN A C 1
ATOM 2214 O O . GLN A 1 289 ? 3.341 -11.849 42.747 1.00 20.49 289 GLN A O 1
ATOM 2220 N N . ASP A 1 290 ? 5.531 -12.000 42.158 1.00 18.60 290 ASP A N 1
ATOM 2221 C CA . ASP A 1 290 ? 5.772 -10.575 41.854 1.00 18.05 290 ASP A CA 1
ATOM 2222 C C . ASP A 1 290 ? 4.848 -10.057 40.723 1.00 16.27 290 ASP A C 1
ATOM 2223 O O . ASP A 1 290 ? 4.260 -8.970 40.817 1.00 14.57 290 ASP A O 1
ATOM 2228 N N . ALA A 1 291 ? 4.748 -10.834 39.653 1.00 15.18 291 ALA A N 1
ATOM 2229 C CA . ALA A 1 291 ? 3.864 -10.469 38.541 1.00 15.45 291 ALA A CA 1
ATOM 2230 C C . ALA A 1 291 ? 2.397 -10.425 39.027 1.00 15.30 291 ALA A C 1
ATOM 2231 O O . ALA A 1 291 ? 1.649 -9.490 38.725 1.00 15.40 291 ALA A O 1
ATOM 2233 N N . ALA A 1 292 ? 2.008 -11.411 39.820 1.00 16.14 292 ALA A N 1
ATOM 2234 C CA . ALA A 1 292 ? 0.662 -11.452 40.389 1.00 15.01 292 ALA A CA 1
ATOM 2235 C C . ALA A 1 292 ? 0.416 -10.225 41.250 1.00 15.29 292 ALA A C 1
ATOM 2236 O O . ALA A 1 292 ? -0.628 -9.572 41.173 1.00 13.47 292 ALA A O 1
ATOM 2238 N N . PHE A 1 293 ? 1.401 -9.888 42.068 1.00 15.56 293 PHE A N 1
ATOM 2239 C CA . PHE A 1 293 ? 1.272 -8.734 42.942 1.00 15.88 293 PHE A CA 1
ATOM 2240 C C . PHE A 1 293 ? 1.154 -7.461 42.135 1.00 15.16 293 PHE A C 1
ATOM 2241 O O . PHE A 1 293 ? 0.328 -6.598 42.464 1.00 15.64 293 PHE A O 1
ATOM 2249 N N . ALA A 1 294 ? 1.950 -7.346 41.060 1.00 14.32 294 ALA A N 1
ATOM 2250 C CA . ALA A 1 294 ? 1.888 -6.154 40.187 1.00 13.28 294 ALA A CA 1
ATOM 2251 C C . ALA A 1 294 ? 0.478 -5.862 39.707 1.00 12.73 294 ALA A C 1
ATOM 2252 O O . ALA A 1 294 ? 0.055 -4.704 39.667 1.00 12.50 294 ALA A O 1
ATOM 2254 N N . ALA A 1 295 ? -0.250 -6.911 39.346 1.00 12.42 295 ALA A N 1
ATOM 2255 C CA . ALA A 1 295 ? -1.615 -6.749 38.887 1.00 12.06 295 ALA A CA 1
ATOM 2256 C C . ALA A 1 295 ? -2.486 -6.174 40.022 1.00 11.91 295 ALA A C 1
ATOM 2257 O O . ALA A 1 295 ? -3.233 -5.238 39.826 1.00 10.14 295 ALA A O 1
ATOM 2259 N N . LYS A 1 296 ? -2.363 -6.739 41.218 1.00 12.71 296 LYS A N 1
ATOM 2260 C CA . LYS A 1 296 ? -3.172 -6.279 42.344 1.00 13.25 296 LYS A CA 1
ATOM 2261 C C . LYS A 1 296 ? -2.827 -4.835 42.698 1.00 12.46 296 LYS A C 1
ATOM 2262 O O . LYS A 1 296 ? -3.701 -4.050 43.032 1.00 12.70 296 LYS A O 1
ATOM 2268 N N . ASP A 1 297 ? -1.551 -4.506 42.565 1.00 13.10 297 ASP A N 1
ATOM 2269 C CA . ASP A 1 297 ? -1.026 -3.163 42.868 1.00 14.29 297 ASP A CA 1
ATOM 2270 C C . ASP A 1 297 ? -1.620 -2.123 41.910 1.00 14.81 297 ASP A C 1
ATOM 2271 O O . ASP A 1 297 ? -2.085 -1.075 42.343 1.00 15.45 297 ASP A O 1
ATOM 2276 N N . VAL A 1 298 ? -1.672 -2.444 40.624 1.00 14.62 298 VAL A N 1
ATOM 2277 C CA . VAL A 1 298 ? -2.349 -1.584 39.644 1.00 15.27 298 VAL A CA 1
ATOM 2278 C C . VAL A 1 298 ? -3.850 -1.447 39.972 1.00 15.43 298 VAL A C 1
ATOM 2279 O O . VAL A 1 298 ? -4.417 -0.367 39.947 1.00 15.73 298 VAL A O 1
ATOM 2283 N N . ILE A 1 299 ? -4.489 -2.550 40.307 1.00 15.79 299 ILE A N 1
ATOM 2284 C CA . ILE A 1 299 ? -5.909 -2.503 40.615 1.00 16.63 299 ILE A CA 1
ATOM 2285 C C . ILE A 1 299 ? -6.190 -1.587 41.821 1.00 16.88 299 ILE A C 1
ATOM 2286 O O . ILE A 1 299 ? -7.110 -0.763 41.782 1.00 16.51 299 ILE A O 1
ATOM 2291 N N . LYS A 1 300 ? -5.390 -1.740 42.870 1.00 17.23 300 LYS A N 1
ATOM 2292 C CA . LYS A 1 300 ? -5.586 -0.996 44.132 1.00 17.83 300 LYS A CA 1
ATOM 2293 C C . LYS A 1 300 ? -5.193 0.481 44.030 1.00 17.13 300 LYS A C 1
ATOM 2294 O O . LYS A 1 300 ? -5.923 1.356 44.507 1.00 16.94 300 LYS A O 1
ATOM 2300 N N . ASN A 1 301 ? -4.073 0.728 43.352 1.00 15.78 301 ASN A N 1
ATOM 2301 C CA . ASN A 1 301 ? -3.321 1.986 43.455 1.00 17.10 301 ASN A CA 1
ATOM 2302 C C . ASN A 1 301 ? -3.172 2.792 42.159 1.00 17.30 301 ASN A C 1
ATOM 2303 O O . ASN A 1 301 ? -2.849 3.973 42.220 1.00 17.94 301 ASN A O 1
ATOM 2308 N N . TRP A 1 302 ? -3.359 2.182 40.988 1.00 16.48 302 TRP A N 1
ATOM 2309 C CA . TRP A 1 302 ? -3.221 2.947 39.756 1.00 16.72 302 TRP A CA 1
ATOM 2310 C C . TRP A 1 302 ? -4.558 3.413 39.205 1.00 17.81 302 TRP A C 1
ATOM 2311 O O . TRP A 1 302 ? -5.573 2.706 39.307 1.00 20.46 302 TRP A O 1
ATOM 2322 N N . ASP A 1 303 ? -4.581 4.618 38.647 1.00 16.90 303 ASP A N 1
ATOM 2323 C CA . ASP A 1 303 ? -5.679 5.027 37.775 1.00 17.21 303 ASP A CA 1
ATOM 2324 C C . ASP A 1 303 ? -5.131 5.842 36.624 1.00 16.03 303 ASP A C 1
ATOM 2325 O O . ASP A 1 303 ? -3.961 6.292 36.642 1.00 15.25 303 ASP A O 1
ATOM 2330 N N . LEU A 1 304 ? -5.972 6.038 35.620 1.00 15.06 304 LEU A N 1
ATOM 2331 C CA . LEU A 1 304 ? -5.487 6.593 34.348 1.00 14.90 304 LEU A CA 1
ATOM 2332 C C . LEU A 1 304 ? -4.830 7.988 34.511 1.00 15.12 304 LEU A C 1
ATOM 2333 O O . LEU A 1 304 ? -3.977 8.372 33.702 1.00 15.71 304 LEU A O 1
ATOM 2338 N N . GLY A 1 305 ? -5.212 8.725 35.548 1.00 14.26 305 GLY A N 1
ATOM 2339 C CA . GLY A 1 305 ? -4.712 10.075 35.767 1.00 14.70 305 GLY A CA 1
ATOM 2340 C C . GLY A 1 305 ? -3.390 10.174 36.494 1.00 14.48 305 GLY A C 1
ATOM 2341 O O . GLY A 1 305 ? -2.795 11.265 36.617 1.00 15.88 305 GLY A O 1
ATOM 2342 N N . VAL A 1 306 ? -2.934 9.045 36.995 1.00 14.73 306 VAL A N 1
ATOM 2343 C CA . VAL A 1 306 ? -1.689 8.946 37.650 1.00 14.98 306 VAL A CA 1
ATOM 2344 C C . VAL A 1 306 ? -0.678 8.689 36.560 1.00 15.31 306 VAL A C 1
ATOM 2345 O O . VAL A 1 306 ? -0.627 7.579 36.020 1.00 15.50 306 VAL A O 1
ATOM 2349 N N . TRP A 1 307 ? 0.125 9.725 36.252 1.00 15.26 307 TRP A N 1
ATOM 2350 C CA . TRP A 1 307 ? 1.083 9.679 35.113 1.00 15.17 307 TRP A CA 1
ATOM 2351 C C . TRP A 1 307 ? 2.524 9.821 35.547 1.00 15.48 307 TRP A C 1
ATOM 2352 O O . TRP A 1 307 ? 3.407 9.351 34.846 1.00 14.40 307 TRP A O 1
ATOM 2363 N N . ASP A 1 308 ? 2.779 10.490 36.677 1.00 15.26 308 ASP A N 1
ATOM 2364 C CA . ASP A 1 308 ? 4.146 10.823 37.090 1.00 15.20 308 ASP A CA 1
ATOM 2365 C C . ASP A 1 308 ? 4.678 9.778 38.088 1.00 17.52 308 ASP A C 1
ATOM 2366 O O . ASP A 1 308 ? 4.729 10.006 39.326 1.00 16.78 308 ASP A O 1
ATOM 2371 N N . GLY A 1 309 ? 5.094 8.637 37.536 1.00 18.01 309 GLY A N 1
ATOM 2372 C CA . GLY A 1 309 ? 5.551 7.508 38.341 1.00 20.41 309 GLY A CA 1
ATOM 2373 C C . GLY A 1 309 ? 4.512 7.188 39.405 1.00 22.76 309 GLY A C 1
ATOM 2374 O O . GLY A 1 309 ? 3.308 7.149 39.112 1.00 21.89 309 GLY A O 1
ATOM 2375 N N . ARG A 1 310 ? 4.966 6.983 40.642 1.00 25.37 310 ARG A N 1
ATOM 2376 C CA . ARG A 1 310 ? 4.026 6.823 41.771 1.00 27.87 310 ARG A CA 1
ATOM 2377 C C . ARG A 1 310 ? 3.475 8.098 42.366 1.00 28.48 310 ARG A C 1
ATOM 2378 O O . ARG A 1 310 ? 2.653 8.012 43.297 1.00 29.17 310 ARG A O 1
ATOM 2386 N N . ASN A 1 311 ? 3.850 9.262 41.819 1.00 28.82 311 ASN A N 1
ATOM 2387 C CA . ASN A 1 311 ? 3.452 10.554 42.388 1.00 28.98 311 ASN A CA 1
ATOM 2388 C C . ASN A 1 311 ? 1.988 10.894 42.123 1.00 29.67 311 ASN A C 1
ATOM 2389 O O . ASN A 1 311 ? 1.522 10.879 40.988 1.00 30.17 311 ASN A O 1
ATOM 2394 N N . THR A 1 312 ? 1.243 11.220 43.181 1.00 30.63 312 THR A N 1
ATOM 2395 C CA . THR A 1 312 ? -0.192 11.494 43.030 1.00 31.22 312 THR A CA 1
ATOM 2396 C C . THR A 1 312 ? -0.534 12.978 43.132 1.00 31.67 312 THR A C 1
ATOM 2397 O O . THR A 1 312 ? -1.666 13.373 42.851 1.00 32.56 312 THR A O 1
ATOM 2401 N N . LYS A 1 313 ? 0.450 13.828 43.441 1.00 31.92 313 LYS A N 1
ATOM 2402 C CA . LYS A 1 313 ? 0.174 15.274 43.626 1.00 31.78 313 LYS A CA 1
ATOM 2403 C C . LYS A 1 313 ? -0.165 16.041 42.362 1.00 31.17 313 LYS A C 1
ATOM 2404 O O . LYS A 1 313 ? -0.847 17.066 42.421 1.00 31.07 313 LYS A O 1
ATOM 2410 N N . ASN A 1 314 ? 0.350 15.574 41.217 1.00 30.08 314 ASN A N 1
ATOM 2411 C CA . ASN A 1 314 ? 0.088 16.223 39.917 1.00 29.27 314 ASN A CA 1
ATOM 2412 C C . ASN A 1 314 ? -0.864 15.414 39.032 1.00 29.62 314 ASN A C 1
ATOM 2413 O O . ASN A 1 314 ? -0.947 15.639 37.820 1.00 29.77 314 ASN A O 1
ATOM 2418 N N . ARG A 1 315 ? -1.605 14.506 39.646 1.00 30.17 315 ARG A N 1
ATOM 2419 C CA . ARG A 1 315 ? -2.450 13.608 38.897 1.00 30.68 315 ARG A CA 1
ATOM 2420 C C . ARG A 1 315 ? -3.510 14.372 38.139 1.00 31.14 315 ARG A C 1
ATOM 2421 O O . ARG A 1 315 ? -3.858 15.515 38.476 1.00 31.01 315 ARG A O 1
ATOM 2429 N N . VAL A 1 316 ? -4.003 13.753 37.080 1.00 31.43 316 VAL A N 1
ATOM 2430 C CA . VAL A 1 316 ? -5.046 14.351 36.275 1.00 31.96 316 VAL A CA 1
ATOM 2431 C C . VAL A 1 316 ? -6.386 13.890 36.845 1.00 32.72 316 VAL A C 1
ATOM 2432 O O . VAL A 1 316 ? -6.615 12.696 37.005 1.00 33.14 316 VAL A O 1
ATOM 2436 N N . GLN A 1 317 ? -7.251 14.845 37.187 1.00 33.62 317 GLN A N 1
ATOM 2437 C CA . GLN A 1 317 ? -8.581 14.528 37.724 1.00 34.28 317 GLN A CA 1
ATOM 2438 C C . GLN A 1 317 ? -9.575 14.379 36.578 1.00 33.75 317 GLN A C 1
ATOM 2439 O O . GLN A 1 317 ? -10.451 13.530 36.611 1.00 33.78 317 GLN A O 1
ATOM 2445 N N . ASN A 1 318 ? -9.422 15.233 35.573 1.00 33.47 318 ASN A N 1
ATOM 2446 C CA . ASN A 1 318 ? -10.165 15.129 34.310 1.00 33.41 318 ASN A CA 1
ATOM 2447 C C . ASN A 1 318 ? -9.600 14.073 33.342 1.00 31.35 318 ASN A C 1
ATOM 2448 O O . ASN A 1 318 ? -9.083 14.414 32.262 1.00 31.76 318 ASN A O 1
ATOM 2453 N N . THR A 1 319 ? -9.742 12.792 33.680 1.00 29.44 319 THR A N 1
ATOM 2454 C CA . THR A 1 319 ? -9.131 11.732 32.831 1.00 27.67 319 THR A CA 1
ATOM 2455 C C . THR A 1 319 ? -9.767 11.560 31.428 1.00 26.45 319 THR A C 1
ATOM 2456 O O . THR A 1 319 ? -9.153 10.936 30.575 1.00 25.73 319 THR A O 1
ATOM 2460 N N . HIS A 1 320 ? -10.960 12.118 31.183 1.00 25.39 320 HIS A N 1
ATOM 2461 C CA . HIS A 1 320 ? -11.556 12.124 29.821 1.00 24.96 320 HIS A CA 1
ATOM 2462 C C . HIS A 1 320 ? -10.606 12.629 28.723 1.00 22.14 320 HIS A C 1
ATOM 2463 O O . HIS A 1 320 ? -10.759 12.266 27.545 1.00 20.59 320 HIS A O 1
ATOM 2470 N N . GLU A 1 321 ? -9.673 13.487 29.116 1.00 19.60 321 GLU A N 1
ATOM 2471 C CA . GLU A 1 321 ? -8.679 14.057 28.183 1.00 19.12 321 GLU A CA 1
ATOM 2472 C C . GLU A 1 321 ? -7.511 13.131 27.823 1.00 17.03 321 GLU A C 1
ATOM 2473 O O . GLU A 1 321 ? -6.759 13.433 26.881 1.00 16.82 321 GLU A O 1
ATOM 2479 N N . ILE A 1 322 ? -7.298 12.095 28.629 1.00 14.96 322 ILE A N 1
ATOM 2480 C CA . ILE A 1 322 ? -6.208 11.163 28.418 1.00 14.68 322 ILE A CA 1
ATOM 2481 C C . ILE A 1 322 ? -6.725 10.095 27.448 1.00 13.91 322 ILE A C 1
ATOM 2482 O O . ILE A 1 322 ? -7.762 9.465 27.644 1.00 14.03 322 ILE A O 1
ATOM 2487 N N . ALA A 1 323 ? -6.005 9.914 26.360 1.00 13.40 323 ALA A N 1
ATOM 2488 C CA . ALA A 1 323 ? -6.510 9.141 25.230 1.00 13.28 323 ALA A CA 1
ATOM 2489 C C . ALA A 1 323 ? -6.511 7.613 25.528 1.00 12.58 323 ALA A C 1
ATOM 2490 O O . ALA A 1 323 ? -7.271 6.878 24.956 1.00 13.20 323 ALA A O 1
ATOM 2492 N N . GLY A 1 324 ? -5.722 7.176 26.495 1.00 12.07 324 GLY A N 1
ATOM 2493 C CA . GLY A 1 324 ? -5.536 5.737 26.753 1.00 11.17 324 GLY A CA 1
ATOM 2494 C C . GLY A 1 324 ? -4.273 5.433 27.535 1.00 10.03 324 GLY A C 1
ATOM 2495 O O . GLY A 1 324 ? -3.717 6.327 28.197 1.00 9.24 324 GLY A O 1
ATOM 2496 N N . ALA A 1 325 ? -3.824 4.169 27.440 1.00 8.53 325 ALA A N 1
ATOM 2497 C CA . ALA A 1 325 ? -2.736 3.628 28.272 1.00 8.80 325 ALA A CA 1
ATOM 2498 C C . ALA A 1 325 ? -2.319 2.295 27.759 1.00 9.00 325 ALA A C 1
ATOM 2499 O O . ALA A 1 325 ? -3.075 1.630 27.041 1.00 10.53 325 ALA A O 1
ATOM 2501 N N . ALA A 1 326 ? -1.109 1.895 28.096 1.00 9.93 326 ALA A N 1
ATOM 2502 C CA . ALA A 1 326 ? -0.637 0.547 27.751 1.00 9.23 326 ALA A CA 1
ATOM 2503 C C . ALA A 1 326 ? 0.222 -0.020 28.841 1.00 8.14 326 ALA A C 1
ATOM 2504 O O . ALA A 1 326 ? 0.913 0.723 29.532 1.00 9.27 326 ALA A O 1
ATOM 2506 N N . LEU A 1 327 ? 0.155 -1.334 29.006 1.00 7.39 327 LEU A N 1
ATOM 2507 C CA . LEU A 1 327 ? 1.198 -2.097 29.679 1.00 6.59 327 LEU A CA 1
ATOM 2508 C C . LEU A 1 327 ? 2.348 -2.297 28.710 1.00 7.17 327 LEU A C 1
ATOM 2509 O O . LEU A 1 327 ? 2.111 -2.757 27.598 1.00 7.40 327 LEU A O 1
ATOM 2514 N N . SER A 1 328 ? 3.564 -2.069 29.168 1.00 6.13 328 SER A N 1
ATOM 2515 C CA . SER A 1 328 ? 4.771 -2.362 28.412 1.00 7.05 328 SER A CA 1
ATOM 2516 C C . SER A 1 328 ? 5.544 -3.525 29.050 1.00 7.43 328 SER A C 1
ATOM 2517 O O . SER A 1 328 ? 5.870 -3.486 30.227 1.00 8.33 328 SER A O 1
ATOM 2520 N N . ILE A 1 329 ? 5.819 -4.573 28.272 1.00 7.15 329 ILE A N 1
ATOM 2521 C CA . ILE A 1 329 ? 6.601 -5.705 28.721 1.00 7.55 329 ILE A CA 1
ATOM 2522 C C . ILE A 1 329 ? 7.928 -5.655 28.008 1.00 6.32 329 ILE A C 1
ATOM 2523 O O . ILE A 1 329 ? 8.024 -5.993 26.828 1.00 8.10 329 ILE A O 1
ATOM 2528 N N . TRP A 1 330 ? 8.953 -5.280 28.750 1.00 7.18 330 TRP A N 1
ATOM 2529 C CA . TRP A 1 330 ? 10.269 -5.075 28.252 1.00 8.04 330 TRP A CA 1
ATOM 2530 C C . TRP A 1 330 ? 11.103 -6.312 28.487 1.00 9.12 330 TRP A C 1
ATOM 2531 O O . TRP A 1 330 ? 10.955 -6.996 29.510 1.00 10.15 330 TRP A O 1
ATOM 2542 N N . GLY A 1 331 ? 11.997 -6.558 27.524 1.00 9.75 331 GLY A N 1
ATOM 2543 C CA . GLY A 1 331 ? 12.668 -7.852 27.339 1.00 9.74 331 GLY A CA 1
ATOM 2544 C C . GLY A 1 331 ? 14.075 -8.034 27.857 1.00 9.75 331 GLY A C 1
ATOM 2545 O O . GLY A 1 331 ? 14.582 -9.155 27.802 1.00 8.54 331 GLY A O 1
ATOM 2546 N N . GLU A 1 332 ? 14.701 -6.961 28.330 1.00 10.65 332 GLU A N 1
ATOM 2547 C CA . GLU A 1 332 ? 16.158 -6.932 28.683 1.00 12.74 332 GLU A CA 1
ATOM 2548 C C . GLU A 1 332 ? 16.622 -8.063 29.563 1.00 11.80 332 GLU A C 1
ATOM 2549 O O . GLU A 1 332 ? 17.765 -8.523 29.457 1.00 11.39 332 GLU A O 1
ATOM 2555 N N . ASP A 1 333 ? 15.788 -8.414 30.533 1.00 11.31 333 ASP A N 1
ATOM 2556 C CA . ASP A 1 333 ? 16.206 -9.255 31.652 1.00 12.00 333 ASP A CA 1
ATOM 2557 C C . ASP A 1 333 ? 15.640 -10.679 31.539 1.00 12.61 333 ASP A C 1
ATOM 2558 O O . ASP A 1 333 ? 15.825 -11.496 32.446 1.00 10.81 333 ASP A O 1
ATOM 2563 N N . ALA A 1 334 ? 14.909 -10.944 30.443 1.00 12.76 334 ALA A N 1
ATOM 2564 C CA . ALA A 1 334 ? 14.065 -12.129 30.341 1.00 12.69 334 ALA A CA 1
ATOM 2565 C C . ALA A 1 334 ? 14.767 -13.362 29.713 1.00 12.95 334 ALA A C 1
ATOM 2566 O O . ALA A 1 334 ? 14.103 -14.323 29.325 1.00 12.48 334 ALA A O 1
ATOM 2568 N N . LYS A 1 335 ? 16.103 -13.354 29.625 1.00 13.19 335 LYS A N 1
ATOM 2569 C CA . LYS A 1 335 ? 16.793 -14.404 28.897 1.00 14.59 335 LYS A CA 1
ATOM 2570 C C . LYS A 1 335 ? 16.473 -15.837 29.370 1.00 14.80 335 LYS A C 1
ATOM 2571 O O . LYS A 1 335 ? 16.447 -16.749 28.564 1.00 14.49 335 LYS A O 1
ATOM 2577 N N . ALA A 1 336 ? 16.275 -16.044 30.665 1.00 13.46 336 ALA A N 1
ATOM 2578 C CA . ALA A 1 336 ? 16.015 -17.388 31.153 1.00 14.01 336 ALA A CA 1
ATOM 2579 C C . ALA A 1 336 ? 14.533 -17.717 31.212 1.00 13.94 336 ALA A C 1
ATOM 2580 O O . ALA A 1 336 ? 14.153 -18.763 31.718 1.00 14.62 336 ALA A O 1
ATOM 2582 N N . LEU A 1 337 ? 13.673 -16.853 30.674 1.00 13.54 337 LEU A N 1
ATOM 2583 C CA . LEU A 1 337 ? 12.246 -17.138 30.649 1.00 12.92 337 LEU A CA 1
ATOM 2584 C C . LEU A 1 337 ? 11.766 -17.431 29.242 1.00 13.81 337 LEU A C 1
ATOM 2585 O O . LEU A 1 337 ? 12.206 -16.782 28.271 1.00 13.32 337 LEU A O 1
ATOM 2590 N N . LYS A 1 338 ? 10.831 -18.375 29.134 1.00 12.53 338 LYS A N 1
ATOM 2591 C CA . LYS A 1 338 ? 10.165 -18.631 27.886 1.00 13.48 338 LYS A CA 1
ATOM 2592 C C . LYS A 1 338 ? 9.034 -17.650 27.612 1.00 13.22 338 LYS A C 1
ATOM 2593 O O . LYS A 1 338 ? 8.366 -17.164 28.526 1.00 12.55 338 LYS A O 1
ATOM 2599 N N . ASP A 1 339 ? 8.837 -17.393 26.326 1.00 11.55 339 ASP A N 1
ATOM 2600 C CA . ASP A 1 339 ? 7.796 -16.509 25.859 1.00 12.35 339 ASP A CA 1
ATOM 2601 C C . ASP A 1 339 ? 6.438 -16.863 26.499 1.00 12.11 339 ASP A C 1
ATOM 2602 O O . ASP A 1 339 ? 5.778 -16.015 27.072 1.00 11.86 339 ASP A O 1
ATOM 2607 N N . GLU A 1 340 ? 6.055 -18.130 26.453 1.00 11.99 340 GLU A N 1
ATOM 2608 C CA . GLU A 1 340 ? 4.786 -18.546 27.049 1.00 13.19 340 GLU A CA 1
ATOM 2609 C C . GLU A 1 340 ? 4.712 -18.316 28.568 1.00 12.09 340 GLU A C 1
ATOM 2610 O O . GLU A 1 340 ? 3.676 -17.937 29.075 1.00 12.17 340 GLU A O 1
ATOM 2616 N N . THR A 1 341 ? 5.813 -18.487 29.295 1.00 11.84 341 THR A N 1
ATOM 2617 C CA . THR A 1 341 ? 5.822 -18.205 30.753 1.00 11.75 341 THR A CA 1
ATOM 2618 C C . THR A 1 341 ? 5.562 -16.719 30.988 1.00 11.87 341 THR A C 1
ATOM 2619 O O . THR A 1 341 ? 4.784 -16.321 31.896 1.00 10.97 341 THR A O 1
ATOM 2623 N N . ILE A 1 342 ? 6.206 -15.887 30.177 1.00 10.75 342 ILE A N 1
ATOM 2624 C CA . ILE A 1 342 ? 5.995 -14.438 30.291 1.00 10.24 342 ILE A CA 1
ATOM 2625 C C . ILE A 1 342 ? 4.529 -14.073 30.040 1.00 10.20 342 ILE A C 1
ATOM 2626 O O . ILE A 1 342 ? 3.891 -13.289 30.788 1.00 10.47 342 ILE A O 1
ATOM 2631 N N . GLN A 1 343 ? 3.995 -14.596 28.948 1.00 10.79 343 GLN A N 1
ATOM 2632 C CA . GLN A 1 343 ? 2.619 -14.332 28.606 1.00 10.74 343 GLN A CA 1
ATOM 2633 C C . GLN A 1 343 ? 1.651 -14.784 29.713 1.00 11.68 343 GLN A C 1
ATOM 2634 O O . GLN A 1 343 ? 0.782 -14.010 30.129 1.00 12.36 343 GLN A O 1
ATOM 2640 N N . LYS A 1 344 ? 1.775 -16.022 30.178 1.00 11.53 344 LYS A N 1
ATOM 2641 C CA . LYS A 1 344 ? 0.825 -16.520 31.188 1.00 12.52 344 LYS A CA 1
ATOM 2642 C C . LYS A 1 344 ? 0.903 -15.726 32.489 1.00 12.48 344 LYS A C 1
ATOM 2643 O O . LYS A 1 344 ? -0.117 -15.443 33.104 1.00 12.35 344 LYS A O 1
ATOM 2649 N N . ASN A 1 345 ? 2.118 -15.345 32.884 1.00 12.38 345 ASN A N 1
ATOM 2650 C CA . ASN A 1 345 ? 2.298 -14.611 34.143 1.00 12.99 345 ASN A CA 1
ATOM 2651 C C . ASN A 1 345 ? 1.924 -13.129 34.111 1.00 12.35 345 ASN A C 1
ATOM 2652 O O . ASN A 1 345 ? 1.709 -12.533 35.180 1.00 12.78 345 ASN A O 1
ATOM 2657 N N . THR A 1 346 ? 1.888 -12.524 32.924 1.00 11.52 346 THR A N 1
ATOM 2658 C CA . THR A 1 346 ? 1.548 -11.086 32.816 1.00 10.65 346 THR A CA 1
ATOM 2659 C C . THR A 1 346 ? 0.085 -10.859 32.471 1.00 10.55 346 THR A C 1
ATOM 2660 O O . THR A 1 346 ? -0.366 -9.731 32.391 1.00 10.59 346 THR A O 1
ATOM 2664 N N . LYS A 1 347 ? -0.664 -11.934 32.270 1.00 11.18 347 LYS A N 1
ATOM 2665 C CA . LYS A 1 347 ? -2.064 -11.837 31.876 1.00 11.85 347 LYS A CA 1
ATOM 2666 C C . LYS A 1 347 ? -2.901 -11.017 32.858 1.00 11.58 347 LYS A C 1
ATOM 2667 O O . LYS A 1 347 ? -3.655 -10.162 32.461 1.00 10.43 347 LYS A O 1
ATOM 2673 N N . SER A 1 348 ? -2.808 -11.338 34.143 1.00 10.78 348 SER A N 1
ATOM 2674 C CA . SER A 1 348 ? -3.573 -10.612 35.149 1.00 11.53 348 SER A CA 1
ATOM 2675 C C . SER A 1 348 ? -3.265 -9.110 35.103 1.00 11.11 348 SER A C 1
ATOM 2676 O O . SER A 1 348 ? -4.143 -8.286 35.228 1.00 10.88 348 SER A O 1
ATOM 2679 N N . LEU A 1 349 ? -1.992 -8.772 34.894 1.00 11.58 349 LEU A N 1
ATOM 2680 C CA . LEU A 1 349 ? -1.562 -7.396 34.928 1.00 11.40 349 LEU A CA 1
ATOM 2681 C C . LEU A 1 349 ? -2.063 -6.678 33.690 1.00 11.17 349 LEU A C 1
ATOM 2682 O O . LEU A 1 349 ? -2.503 -5.523 33.744 1.00 11.80 349 LEU A O 1
ATOM 2687 N N . LEU A 1 350 ? -1.988 -7.353 32.550 1.00 10.38 350 LEU A N 1
ATOM 2688 C CA . LEU A 1 350 ? -2.477 -6.744 31.310 1.00 10.65 350 LEU A CA 1
ATOM 2689 C C . LEU A 1 350 ? -3.977 -6.497 31.359 1.00 9.68 350 LEU A C 1
ATOM 2690 O O . LEU A 1 350 ? -4.449 -5.449 30.949 1.00 10.42 350 LEU A O 1
ATOM 2695 N N . GLU A 1 351 ? -4.730 -7.479 31.857 1.00 10.74 351 GLU A N 1
ATOM 2696 C CA . GLU A 1 351 ? -6.164 -7.310 32.108 1.00 11.53 351 GLU A CA 1
ATOM 2697 C C . GLU A 1 351 ? -6.481 -6.113 32.992 1.00 10.31 351 GLU A C 1
ATOM 2698 O O . GLU A 1 351 ? -7.367 -5.329 32.690 1.00 11.43 351 GLU A O 1
ATOM 2704 N N . ALA A 1 352 ? -5.763 -6.002 34.095 1.00 11.78 352 ALA A N 1
ATOM 2705 C CA . ALA A 1 352 ? -5.936 -4.904 35.073 1.00 11.56 352 ALA A CA 1
ATOM 2706 C C . ALA A 1 352 ? -5.694 -3.532 34.435 1.00 10.90 352 ALA A C 1
ATOM 2707 O O . ALA A 1 352 ? -6.444 -2.616 34.637 1.00 10.90 352 ALA A O 1
ATOM 2709 N N . VAL A 1 353 ? -4.614 -3.398 33.688 1.00 10.36 353 VAL A N 1
ATOM 2710 C CA . VAL A 1 353 ? -4.302 -2.117 33.042 1.00 9.14 353 VAL A CA 1
ATOM 2711 C C . VAL A 1 353 ? -5.423 -1.702 32.051 1.00 9.32 353 VAL A C 1
ATOM 2712 O O . VAL A 1 353 ? -5.886 -0.541 32.055 1.00 8.69 353 VAL A O 1
ATOM 2716 N N . ILE A 1 354 ? -5.893 -2.657 31.270 1.00 8.99 354 ILE A N 1
ATOM 2717 C CA . ILE A 1 354 ? -6.954 -2.433 30.283 1.00 10.83 354 ILE A CA 1
ATOM 2718 C C . ILE A 1 354 ? -8.253 -2.056 30.992 1.00 10.79 354 ILE A C 1
ATOM 2719 O O . ILE A 1 354 ? -8.902 -1.102 30.607 1.00 9.79 354 ILE A O 1
ATOM 2724 N N . HIS A 1 355 ? -8.634 -2.839 31.986 1.00 11.65 355 HIS A N 1
ATOM 2725 C CA . HIS A 1 355 ? -9.854 -2.570 32.723 1.00 12.97 355 HIS A CA 1
ATOM 2726 C C . HIS A 1 355 ? -9.776 -1.248 33.491 1.00 13.12 355 HIS A C 1
ATOM 2727 O O . HIS A 1 355 ? -10.727 -0.509 33.484 1.00 14.58 355 HIS A O 1
ATOM 2734 N N . LYS A 1 356 ? -8.669 -0.966 34.159 1.00 14.42 356 LYS A N 1
ATOM 2735 C CA . LYS A 1 356 ? -8.528 0.293 34.893 1.00 16.30 356 LYS A CA 1
ATOM 2736 C C . LYS A 1 356 ? -8.541 1.490 33.978 1.00 16.93 356 LYS A C 1
ATOM 2737 O O . LYS A 1 356 ? -9.003 2.561 34.381 1.00 16.24 356 LYS A O 1
ATOM 2743 N N . THR A 1 357 ? -8.058 1.309 32.748 1.00 17.88 357 THR A N 1
ATOM 2744 C CA . THR A 1 357 ? -8.030 2.398 31.779 1.00 19.68 357 THR A CA 1
ATOM 2745 C C . THR A 1 357 ? -9.448 2.661 31.234 1.00 22.14 357 THR A C 1
ATOM 2746 O O . THR A 1 357 ? -9.916 3.798 31.185 1.00 21.26 357 THR A O 1
ATOM 2750 N N . ASN A 1 358 ? -10.101 1.600 30.792 1.00 24.34 358 ASN A N 1
ATOM 2751 C CA . ASN A 1 358 ? -11.467 1.713 30.289 1.00 26.74 358 ASN A CA 1
ATOM 2752 C C . ASN A 1 358 ? -12.511 1.935 31.389 1.00 28.36 358 ASN A C 1
ATOM 2753 O O . ASN A 1 358 ? -13.580 2.430 31.113 1.00 29.90 358 ASN A O 1
ATOM 2758 N N . GLY A 1 359 ? -12.221 1.529 32.617 1.00 30.58 359 GLY A N 1
ATOM 2759 C CA . GLY A 1 359 ? -13.139 1.731 33.758 1.00 31.54 359 GLY A CA 1
ATOM 2760 C C . GLY A 1 359 ? -13.962 0.488 34.056 1.00 32.47 359 GLY A C 1
ATOM 2761 O O . GLY A 1 359 ? -14.733 0.013 33.202 1.00 34.69 359 GLY A O 1
#

Nearest PDB structures (foldseek):
  1yht-assembly1_A  TM=1.003E+00  e=3.673E-70  Aggregatibacter actinomycetemcomitans
  3rpm-assembly1_A  TM=7.223E-01  e=9.628E-19  Streptococcus pneumoniae R6
  4az5-assembly1_A  TM=7.136E-01  e=6.466E-19  Streptococcus pneumoniae TIGR4
  4azb-assembly1_A-2  TM=7.268E-01  e=2.259E-18  Streptococcus pneumoniae TIGR4
  2yl8-assembly1_A  TM=7.151E-01  e=4.470E-18  Streptococcus pneumoniae TIGR4

B-factor: mean 14.68, std 7.67, range [3.04, 54.64]